Protein AF-A0AAD9C964-F1 (afdb_monomer_lite)

Radius of gyration: 71.69 Å; chains: 1; bounding box: 146×61×196 Å

Organism: Dissostichus eleginoides (NCBI:txid100907)

Structure (mmCIF, N/CA/C/O backbone):
data_AF-A0AAD9C964-F1
#
_entry.id   AF-A0AAD9C964-F1
#
loop_
_atom_site.group_PDB
_atom_site.id
_atom_site.type_symbol
_atom_site.label_atom_id
_atom_site.label_alt_id
_atom_site.label_comp_id
_atom_site.label_asym_id
_atom_site.label_entity_id
_atom_site.label_seq_id
_atom_site.pdbx_PDB_ins_code
_atom_site.Cartn_x
_atom_site.Cartn_y
_atom_site.Cartn_z
_atom_site.occupancy
_atom_site.B_iso_or_equiv
_atom_site.auth_seq_id
_atom_site.auth_comp_id
_atom_site.auth_asym_id
_atom_site.auth_atom_id
_atom_site.pdbx_PDB_model_num
ATOM 1 N N . MET A 1 1 ? 40.059 17.733 -86.151 1.00 48.22 1 MET A N 1
ATOM 2 C CA . MET A 1 1 ? 41.228 17.929 -87.032 1.00 48.22 1 MET A CA 1
ATOM 3 C C . MET A 1 1 ? 42.429 17.766 -86.132 1.00 48.22 1 MET A C 1
ATOM 5 O O . MET A 1 1 ? 42.654 18.614 -85.275 1.00 48.22 1 MET A O 1
ATOM 9 N N . ASP A 1 2 ? 43.032 16.584 -86.165 1.00 56.06 2 ASP A N 1
ATOM 10 C CA . ASP A 1 2 ? 43.527 15.987 -84.928 1.00 56.06 2 ASP A CA 1
ATOM 11 C C . ASP A 1 2 ? 45.051 16.067 -84.875 1.00 56.06 2 ASP A C 1
ATOM 13 O O . ASP A 1 2 ? 45.747 15.493 -85.707 1.00 56.06 2 ASP A O 1
ATOM 17 N N . LEU A 1 3 ? 45.574 16.748 -83.853 1.00 59.47 3 LEU A N 1
ATOM 18 C CA . LEU A 1 3 ? 47.014 16.982 -83.659 1.00 59.47 3 LEU A CA 1
ATOM 19 C C . LEU A 1 3 ? 47.850 15.683 -83.638 1.00 59.47 3 LEU A C 1
ATOM 21 O O . LEU A 1 3 ? 49.058 15.713 -83.847 1.00 59.47 3 LEU A O 1
ATOM 25 N N . TRP A 1 4 ? 47.211 14.531 -83.411 1.00 48.72 4 TRP A N 1
ATOM 26 C CA . TRP A 1 4 ? 47.841 13.211 -83.426 1.00 48.72 4 TRP A CA 1
ATOM 27 C C . TRP A 1 4 ? 48.110 12.646 -84.832 1.00 48.72 4 TRP A C 1
ATOM 29 O O . TRP A 1 4 ? 49.065 11.885 -84.992 1.00 48.72 4 TRP A O 1
ATOM 39 N N . THR A 1 5 ? 47.310 12.991 -85.849 1.00 63.62 5 THR A N 1
ATOM 40 C CA . THR A 1 5 ? 47.601 12.590 -87.241 1.00 63.62 5 THR A CA 1
ATOM 41 C C . THR A 1 5 ? 48.678 13.488 -87.841 1.00 63.62 5 THR A C 1
ATOM 43 O O . THR A 1 5 ? 49.646 12.988 -88.401 1.00 63.62 5 THR A O 1
ATOM 46 N N . ASP A 1 6 ? 48.577 14.796 -87.604 1.00 70.44 6 ASP A N 1
ATOM 47 C CA . ASP A 1 6 ? 49.527 15.808 -88.089 1.00 70.44 6 ASP A CA 1
ATOM 48 C C . ASP A 1 6 ? 50.961 15.566 -87.562 1.00 70.44 6 ASP A C 1
ATOM 50 O O . ASP A 1 6 ? 51.945 15.592 -88.308 1.00 70.44 6 ASP A O 1
ATOM 54 N N . TRP A 1 7 ? 51.078 15.195 -86.279 1.00 67.25 7 TRP A N 1
ATOM 55 C CA . TRP A 1 7 ? 52.346 14.785 -85.666 1.00 67.25 7 TRP A CA 1
ATOM 56 C C . TRP A 1 7 ? 52.912 13.482 -86.256 1.00 67.25 7 TRP A C 1
ATOM 58 O O . TRP A 1 7 ? 54.127 13.362 -86.429 1.00 67.25 7 TRP A O 1
ATOM 68 N N . LYS A 1 8 ? 52.052 12.507 -86.586 1.00 59.66 8 LYS A N 1
ATOM 69 C CA . LYS A 1 8 ? 52.472 11.237 -87.200 1.00 59.66 8 LYS A CA 1
ATOM 70 C C . LYS A 1 8 ? 53.044 11.444 -88.594 1.00 59.66 8 LYS A C 1
ATOM 72 O O . LYS A 1 8 ? 54.145 10.967 -88.859 1.00 59.66 8 LYS A O 1
ATOM 77 N N . ASP A 1 9 ? 52.328 12.160 -89.454 1.00 66.12 9 ASP A N 1
ATOM 78 C CA . ASP A 1 9 ? 52.732 12.345 -90.849 1.00 66.12 9 ASP A CA 1
ATOM 79 C C . ASP A 1 9 ? 54.028 13.173 -90.936 1.00 66.12 9 ASP A C 1
ATOM 81 O O . ASP A 1 9 ? 54.946 12.816 -91.678 1.00 66.12 9 ASP A O 1
ATOM 85 N N . SER A 1 10 ? 54.178 14.178 -90.062 1.00 67.12 10 SER A N 1
ATOM 86 C CA . SER A 1 10 ? 55.433 14.925 -89.876 1.00 67.12 10 SER A CA 1
ATOM 87 C C . SER A 1 10 ? 56.610 14.026 -89.467 1.00 67.12 10 SER A C 1
ATOM 89 O O . SER A 1 10 ? 57.724 14.175 -89.972 1.00 67.12 10 SER A O 1
ATOM 91 N N . LYS A 1 11 ? 56.386 13.060 -88.563 1.00 62.12 11 LYS A N 1
ATOM 92 C CA . LYS A 1 11 ? 57.423 12.107 -88.133 1.00 62.12 11 LYS A CA 1
ATOM 93 C C . LYS A 1 11 ? 57.770 11.079 -89.213 1.00 62.12 11 LYS A C 1
ATOM 95 O O . LYS A 1 11 ? 58.934 10.701 -89.305 1.00 62.12 11 LYS A O 1
ATOM 100 N N . ILE A 1 12 ? 56.805 10.652 -90.029 1.00 58.94 12 ILE A N 1
ATOM 101 C CA . ILE A 1 12 ? 57.024 9.694 -91.126 1.00 58.94 12 ILE A CA 1
ATOM 102 C C . ILE A 1 12 ? 57.918 10.292 -92.220 1.00 58.94 12 ILE A C 1
ATOM 104 O O . ILE A 1 12 ? 58.786 9.584 -92.727 1.00 58.94 12 ILE A O 1
ATOM 108 N N . GLN A 1 13 ? 57.767 11.581 -92.551 1.00 56.53 13 GLN A N 1
ATOM 109 C CA . GLN A 1 13 ? 58.625 12.225 -93.557 1.00 56.53 13 GLN A CA 1
ATOM 110 C C . GLN A 1 13 ? 60.087 12.350 -93.103 1.00 56.53 13 GLN A C 1
ATOM 112 O O . GLN A 1 13 ? 60.984 12.089 -93.898 1.00 56.53 13 GLN A O 1
ATOM 117 N N . LEU A 1 14 ? 60.345 12.677 -91.830 1.00 54.03 14 LEU A N 1
ATOM 118 C CA . LEU A 1 14 ? 61.716 12.824 -91.316 1.00 54.03 14 LEU A CA 1
ATOM 119 C C . LEU A 1 14 ? 62.548 11.540 -91.490 1.00 54.03 14 LEU A C 1
ATOM 121 O O . LEU A 1 14 ? 63.646 11.593 -92.047 1.00 54.03 14 LEU A O 1
ATOM 125 N N . TYR A 1 15 ? 61.998 10.379 -91.112 1.00 52.59 15 TYR A N 1
ATOM 126 C CA . TYR A 1 15 ? 62.711 9.092 -91.172 1.00 52.59 15 TYR A CA 1
ATOM 127 C C . TYR A 1 15 ? 63.038 8.590 -92.587 1.00 52.59 15 TYR A C 1
ATOM 129 O O . TYR A 1 15 ? 63.810 7.646 -92.726 1.00 52.59 15 TYR A O 1
ATOM 137 N N . GLN A 1 16 ? 62.497 9.205 -93.642 1.00 50.97 16 GLN A N 1
ATOM 138 C CA . GLN A 1 16 ? 62.846 8.857 -95.024 1.00 50.97 16 GLN A CA 1
ATOM 139 C C . GLN A 1 16 ? 64.149 9.523 -95.508 1.00 50.97 16 GLN A C 1
ATOM 141 O O . GLN A 1 16 ? 64.593 9.235 -96.618 1.00 50.97 16 GLN A O 1
ATOM 146 N N . THR A 1 17 ? 64.774 10.382 -94.691 1.00 52.62 17 THR A N 1
ATOM 147 C CA . THR A 1 17 ? 65.906 11.238 -95.107 1.00 52.62 17 THR A CA 1
ATOM 148 C C . THR A 1 17 ? 67.274 10.828 -94.545 1.00 52.62 17 THR A C 1
ATOM 150 O O . THR A 1 17 ? 68.290 11.276 -95.065 1.00 52.62 17 THR A O 1
ATOM 153 N N . GLU A 1 18 ? 67.332 9.982 -93.510 1.00 51.69 18 GLU A N 1
ATOM 154 C CA . GLU A 1 18 ? 68.559 9.691 -92.731 1.00 51.69 18 GLU A CA 1
ATOM 155 C C . GLU A 1 18 ? 69.001 8.212 -92.849 1.00 51.69 18 GLU A C 1
ATOM 157 O O . GLU A 1 18 ? 69.468 7.574 -91.906 1.00 51.69 18 GLU A O 1
ATOM 162 N N . ALA A 1 19 ? 68.834 7.636 -94.042 1.00 51.97 19 ALA A N 1
ATOM 163 C CA . ALA A 1 19 ? 68.972 6.203 -94.308 1.00 51.97 19 ALA A CA 1
ATOM 164 C C . ALA A 1 19 ? 70.426 5.706 -94.514 1.00 51.97 19 ALA A C 1
ATOM 166 O O . ALA A 1 19 ? 70.700 5.013 -95.491 1.00 51.97 19 ALA A O 1
ATOM 167 N N . GLU A 1 20 ? 71.351 6.012 -93.594 1.00 49.53 20 GLU A N 1
ATOM 168 C CA . GLU A 1 20 ? 72.724 5.451 -93.631 1.00 49.53 20 GLU A CA 1
ATOM 169 C C . GLU A 1 20 ? 73.311 5.023 -92.261 1.00 49.53 20 GLU A C 1
ATOM 171 O O . GLU A 1 20 ? 74.414 4.485 -92.208 1.00 49.53 20 GLU A O 1
ATOM 176 N N . GLY A 1 21 ? 72.562 5.167 -91.154 1.00 52.34 21 GLY A N 1
ATOM 177 C CA . GL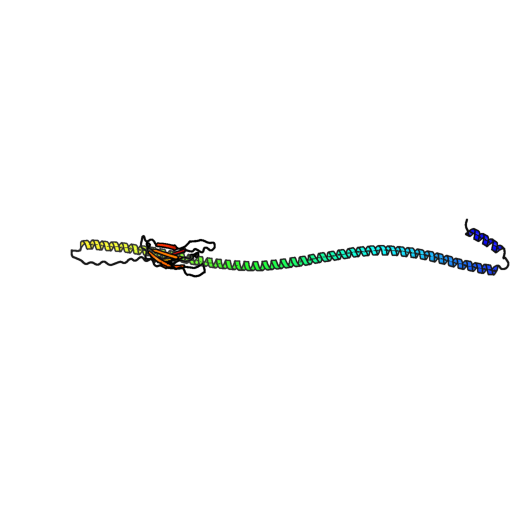Y A 1 21 ? 72.952 4.692 -89.805 1.00 52.34 21 GLY A CA 1
ATOM 178 C C . GLY A 1 21 ? 71.987 3.686 -89.147 1.00 52.34 21 GLY A C 1
ATOM 179 O O . GLY A 1 21 ? 72.108 3.390 -87.960 1.00 52.34 21 GLY A O 1
ATOM 180 N N . GLY A 1 22 ? 70.995 3.192 -89.895 1.00 53.31 22 GLY A N 1
ATOM 181 C CA . GLY A 1 22 ? 69.673 2.864 -89.345 1.00 53.31 22 GLY A CA 1
ATOM 182 C C . GLY A 1 22 ? 69.545 1.744 -88.300 1.00 53.31 22 GLY A C 1
ATOM 183 O O . GLY A 1 22 ? 68.661 1.842 -87.455 1.00 53.31 22 GLY A O 1
ATOM 184 N N . GLU A 1 23 ? 70.352 0.677 -88.321 1.00 54.94 23 GLU A N 1
ATOM 185 C CA . GLU A 1 23 ? 70.012 -0.545 -87.558 1.00 54.94 23 GLU A CA 1
ATOM 186 C C . GLU A 1 23 ? 70.042 -0.357 -86.029 1.00 54.94 23 GLU A C 1
ATOM 188 O O . GLU A 1 23 ? 69.050 -0.646 -85.360 1.00 54.94 23 GLU A O 1
ATOM 193 N N . ASN A 1 24 ? 71.128 0.183 -85.461 1.00 55.31 24 ASN A N 1
ATOM 194 C CA . ASN A 1 24 ? 71.220 0.392 -84.007 1.00 55.31 24 ASN A CA 1
ATOM 195 C C . ASN A 1 24 ? 70.257 1.478 -83.500 1.00 55.31 24 ASN A C 1
ATOM 197 O O . ASN A 1 24 ? 69.746 1.374 -82.385 1.00 55.31 24 ASN A O 1
ATOM 201 N N . GLU A 1 25 ? 69.996 2.515 -84.299 1.00 55.41 25 GLU A N 1
ATOM 202 C CA . GLU A 1 25 ? 69.112 3.612 -83.898 1.00 55.41 25 GLU A CA 1
ATOM 203 C C . GLU A 1 25 ? 67.633 3.195 -83.931 1.00 55.41 25 GLU A C 1
ATOM 205 O O . GLU A 1 25 ? 66.886 3.513 -83.005 1.00 55.41 25 GLU A O 1
ATOM 210 N N . LEU A 1 26 ? 67.222 2.381 -84.913 1.00 58.78 26 LEU A N 1
ATOM 211 C CA . LEU A 1 26 ? 65.884 1.781 -84.948 1.00 58.78 26 LEU A CA 1
ATOM 212 C C . LEU A 1 26 ? 65.654 0.784 -83.800 1.00 58.78 26 LEU A C 1
ATOM 214 O O . LEU A 1 26 ? 64.543 0.729 -83.266 1.00 58.78 26 LEU A O 1
ATOM 218 N N . VAL A 1 27 ? 66.677 0.026 -83.385 1.00 60.44 27 VAL A N 1
ATOM 219 C CA . VAL A 1 27 ? 66.594 -0.863 -82.209 1.00 60.44 27 VAL A CA 1
ATOM 220 C C . VAL A 1 27 ? 66.405 -0.047 -80.928 1.00 60.44 27 VAL A C 1
ATOM 222 O O . VAL A 1 27 ? 65.401 -0.231 -80.242 1.00 60.44 27 VAL A O 1
ATOM 225 N N . LEU A 1 28 ? 67.281 0.929 -80.659 1.00 67.31 28 LEU A N 1
ATOM 226 C CA . LEU A 1 28 ? 67.166 1.806 -79.484 1.00 67.31 28 LEU A CA 1
ATOM 227 C C . LEU A 1 28 ? 65.828 2.560 -79.448 1.00 67.31 28 LEU A C 1
ATOM 229 O O . LEU A 1 28 ? 65.208 2.683 -78.391 1.00 67.31 28 LEU A O 1
ATOM 233 N N . GLN A 1 29 ? 65.337 3.026 -80.601 1.00 67.12 29 GLN A N 1
ATOM 234 C CA . GLN A 1 29 ? 64.022 3.656 -80.679 1.00 67.12 29 GLN A CA 1
ATOM 235 C C . GLN A 1 29 ? 62.886 2.666 -80.364 1.00 67.12 29 GLN A C 1
ATOM 237 O O . GLN A 1 29 ? 61.898 3.044 -79.729 1.00 67.12 29 GLN A O 1
ATOM 242 N N . THR A 1 30 ? 63.006 1.407 -80.793 1.00 75.12 30 THR A N 1
ATOM 243 C CA . THR A 1 30 ? 62.006 0.359 -80.536 1.00 75.12 30 THR A CA 1
ATOM 244 C C . THR A 1 30 ? 61.919 0.017 -79.049 1.00 75.12 30 THR A C 1
ATOM 246 O O . THR A 1 30 ? 60.806 -0.082 -78.526 1.00 75.12 30 THR A O 1
ATOM 249 N N . ASP A 1 31 ? 63.054 -0.071 -78.354 1.00 81.62 31 ASP A N 1
ATOM 250 C CA . ASP A 1 31 ? 63.098 -0.340 -76.911 1.00 81.62 31 ASP A CA 1
ATOM 251 C C . ASP A 1 31 ? 62.495 0.819 -76.099 1.00 81.62 31 ASP A C 1
ATOM 253 O O . ASP A 1 31 ? 61.629 0.594 -75.251 1.00 81.62 31 ASP A O 1
ATOM 257 N N . VAL A 1 32 ? 62.820 2.075 -76.437 1.00 87.00 32 VAL A N 1
ATOM 258 C CA . VAL A 1 32 ? 62.182 3.258 -75.820 1.00 87.00 32 VAL A CA 1
ATOM 259 C C . VAL A 1 32 ? 60.661 3.256 -76.043 1.00 87.00 32 VAL A C 1
ATOM 261 O O . VAL A 1 32 ? 59.896 3.564 -75.126 1.00 87.00 32 VAL A O 1
ATOM 264 N N . TRP A 1 33 ? 60.180 2.854 -77.226 1.00 88.25 33 TRP A N 1
ATOM 265 C CA . TRP A 1 33 ? 58.742 2.688 -77.482 1.00 88.25 33 TRP A CA 1
ATOM 266 C C . TRP A 1 33 ? 58.103 1.512 -76.725 1.00 88.25 33 TRP A C 1
ATOM 268 O O . TRP A 1 33 ? 56.885 1.530 -76.510 1.00 88.25 33 TRP A O 1
ATOM 278 N N . ALA A 1 34 ? 58.876 0.495 -76.338 1.00 89.81 34 ALA A N 1
ATOM 279 C CA . ALA A 1 34 ? 58.410 -0.615 -75.513 1.00 89.81 34 ALA A CA 1
ATOM 280 C C . ALA A 1 34 ? 58.290 -0.197 -74.038 1.00 89.81 34 ALA A C 1
ATOM 282 O O . ALA A 1 34 ? 57.232 -0.401 -73.439 1.00 89.81 34 ALA A O 1
ATOM 283 N N . GLU A 1 35 ? 59.301 0.477 -73.481 1.00 92.31 35 GLU A N 1
ATOM 284 C CA . GLU A 1 35 ? 59.251 1.023 -72.117 1.00 92.31 35 GLU A CA 1
ATOM 285 C C . GLU A 1 35 ? 58.127 2.053 -71.955 1.00 92.31 35 GLU A C 1
ATOM 287 O O . GLU A 1 35 ? 57.322 1.952 -71.028 1.00 92.31 35 GLU A O 1
ATOM 292 N N . LEU A 1 36 ? 57.985 2.995 -72.896 1.00 94.81 36 LEU A N 1
ATOM 293 C CA . LEU A 1 36 ? 56.920 4.004 -72.850 1.00 94.81 36 LEU A CA 1
ATOM 294 C C . LEU A 1 36 ? 55.515 3.370 -72.901 1.00 94.81 36 LEU A C 1
ATOM 296 O O . LEU A 1 36 ? 54.561 3.901 -72.330 1.00 94.81 36 LEU A O 1
ATOM 300 N N . ARG A 1 37 ? 55.381 2.213 -73.565 1.00 92.69 37 ARG A N 1
ATOM 301 C CA . ARG A 1 37 ? 54.142 1.423 -73.603 1.00 92.69 37 ARG A CA 1
ATOM 302 C C . ARG A 1 37 ? 53.882 0.721 -72.272 1.00 92.69 37 ARG A C 1
ATOM 304 O O . ARG A 1 37 ? 52.762 0.794 -71.779 1.00 92.69 37 ARG A O 1
ATOM 311 N N . ALA A 1 38 ? 54.904 0.114 -71.670 1.00 93.62 38 ALA A N 1
ATOM 312 C CA . ALA A 1 38 ? 54.794 -0.521 -70.359 1.00 93.62 38 ALA A CA 1
ATOM 313 C C . ALA A 1 38 ? 54.439 0.500 -69.260 1.00 93.62 38 ALA A C 1
ATOM 315 O O . ALA A 1 38 ? 53.545 0.251 -68.453 1.00 93.62 38 ALA A O 1
ATOM 316 N N . LEU A 1 39 ? 55.062 1.685 -69.282 1.00 96.25 39 LEU A N 1
ATOM 317 C CA . LEU A 1 39 ? 54.735 2.802 -68.390 1.00 96.25 39 LEU A CA 1
ATOM 318 C C . LEU A 1 39 ? 53.299 3.302 -68.594 1.00 96.25 39 LEU A C 1
ATOM 320 O O . LEU A 1 39 ? 52.578 3.499 -67.618 1.00 96.25 39 LEU A O 1
ATOM 324 N N . ARG A 1 40 ? 52.850 3.465 -69.848 1.00 96.00 40 ARG A N 1
ATOM 325 C CA . ARG A 1 40 ? 51.453 3.812 -70.163 1.00 96.00 40 ARG A CA 1
ATOM 326 C C . ARG A 1 40 ? 50.484 2.794 -69.563 1.00 96.00 40 ARG A C 1
ATOM 328 O O . ARG A 1 40 ? 49.501 3.195 -68.948 1.00 96.00 40 ARG A O 1
ATOM 335 N N . ASP A 1 41 ? 50.751 1.505 -69.747 1.00 95.69 41 ASP A N 1
ATOM 336 C CA . ASP A 1 41 ? 49.844 0.438 -69.319 1.00 95.69 41 ASP A CA 1
ATOM 337 C C . ASP A 1 41 ? 49.824 0.304 -67.785 1.00 95.69 41 ASP A C 1
ATOM 339 O O . ASP A 1 41 ? 48.751 0.188 -67.197 1.00 95.69 41 ASP A O 1
ATOM 343 N N . MET A 1 42 ? 50.968 0.495 -67.118 1.00 97.56 42 MET A N 1
ATOM 344 C CA . MET A 1 42 ? 51.057 0.619 -65.656 1.00 97.56 42 MET A CA 1
ATOM 345 C C . MET A 1 42 ? 50.278 1.832 -65.113 1.00 97.56 42 MET A C 1
ATOM 347 O O . MET A 1 42 ? 49.568 1.713 -64.117 1.00 97.56 42 MET A O 1
ATOM 351 N N . VAL A 1 43 ? 50.355 2.994 -65.773 1.00 97.31 43 VAL A N 1
ATOM 352 C CA . VAL A 1 43 ? 49.587 4.199 -65.396 1.00 97.31 43 VAL A CA 1
ATOM 353 C C . VAL A 1 43 ? 48.083 4.018 -65.647 1.00 97.31 43 VAL A C 1
ATOM 355 O O . VAL A 1 43 ? 47.261 4.558 -64.902 1.00 97.31 43 VAL A O 1
ATOM 358 N N . VAL A 1 44 ? 47.691 3.242 -66.664 1.00 97.25 44 VAL A N 1
ATOM 359 C CA . VAL A 1 44 ? 46.289 2.848 -66.875 1.00 97.25 44 VAL A CA 1
ATOM 360 C C . VAL A 1 44 ? 45.807 1.944 -65.741 1.00 97.25 44 VAL A C 1
ATOM 362 O O . VAL A 1 44 ? 44.725 2.205 -65.214 1.00 97.25 44 VAL A O 1
ATOM 365 N N . GLU A 1 45 ? 46.606 0.963 -65.315 1.00 97.06 45 GLU A N 1
ATOM 366 C CA . GLU A 1 45 ? 46.258 0.060 -64.211 1.00 97.06 45 GLU A CA 1
ATOM 367 C C . GLU A 1 45 ? 46.135 0.814 -62.878 1.00 97.06 45 GLU A C 1
ATOM 369 O O . GLU A 1 45 ? 45.091 0.756 -62.233 1.00 97.06 45 GLU A O 1
ATOM 374 N N . GLN A 1 46 ? 47.105 1.670 -62.535 1.00 97.81 46 GLN A N 1
ATOM 375 C CA . GLN A 1 46 ? 47.013 2.566 -61.370 1.00 97.81 46 GLN A CA 1
ATOM 376 C C . GLN A 1 46 ? 45.755 3.454 -61.420 1.00 97.81 46 GLN A C 1
ATOM 378 O O . GLN A 1 46 ? 45.122 3.723 -60.399 1.00 97.81 46 GLN A O 1
ATOM 383 N N . LYS A 1 47 ? 45.325 3.886 -62.614 1.00 97.38 47 LYS A N 1
ATOM 384 C CA . LYS A 1 47 ? 44.077 4.645 -62.812 1.00 97.38 47 LYS A CA 1
ATOM 385 C C . LYS A 1 47 ? 42.812 3.771 -62.746 1.00 97.38 47 LYS A C 1
ATOM 387 O O . LYS A 1 47 ? 41.714 4.310 -62.583 1.00 97.38 47 LYS A O 1
ATOM 392 N N . VAL A 1 48 ? 42.907 2.448 -62.875 1.00 98.06 48 VAL A N 1
ATOM 393 C CA . VAL A 1 48 ? 41.832 1.497 -62.530 1.00 98.06 48 VAL A CA 1
ATOM 394 C C . VAL A 1 48 ? 41.782 1.312 -61.013 1.00 98.06 48 VAL A C 1
ATOM 396 O O . VAL A 1 48 ? 40.726 1.550 -60.424 1.00 98.06 48 VAL A O 1
ATOM 399 N N . GLU A 1 49 ? 42.915 1.003 -60.377 1.00 97.81 49 GLU A N 1
ATOM 400 C CA . GLU A 1 49 ? 43.033 0.825 -58.924 1.00 97.81 49 GLU A CA 1
ATOM 401 C C . GLU A 1 49 ? 42.542 2.052 -58.149 1.00 97.81 49 GLU A C 1
ATOM 403 O O . GLU A 1 49 ? 41.687 1.919 -57.274 1.00 97.81 49 GLU A O 1
ATOM 408 N N . LEU A 1 50 ? 42.988 3.260 -58.514 1.00 98.12 50 LEU A N 1
ATOM 409 C CA . LEU A 1 50 ? 42.547 4.502 -57.870 1.00 98.12 50 LEU A CA 1
ATOM 410 C C . LEU A 1 50 ? 41.024 4.685 -57.946 1.00 98.12 50 LEU A C 1
ATOM 412 O O . LEU A 1 50 ? 40.409 5.030 -56.943 1.00 98.12 50 LEU A O 1
ATOM 416 N N . ARG A 1 51 ? 40.385 4.391 -59.090 1.00 97.88 51 ARG A N 1
ATOM 417 C CA . ARG A 1 51 ? 38.914 4.465 -59.218 1.00 97.88 51 ARG A CA 1
ATOM 418 C C . ARG A 1 51 ? 38.205 3.418 -58.359 1.00 97.88 51 ARG A C 1
ATOM 420 O O . ARG A 1 51 ? 37.162 3.719 -57.774 1.00 97.88 51 ARG A O 1
ATOM 427 N N . HIS A 1 52 ? 38.758 2.210 -58.263 1.00 98.06 52 HIS A N 1
ATOM 428 C CA . HIS A 1 52 ? 38.236 1.164 -57.385 1.00 98.06 52 HIS A CA 1
ATOM 429 C C . HIS A 1 52 ? 38.363 1.557 -55.903 1.00 98.06 52 HIS A C 1
ATOM 431 O O . HIS A 1 52 ? 37.405 1.402 -55.146 1.00 98.06 52 HIS A O 1
ATOM 437 N N . LEU A 1 53 ? 39.499 2.136 -55.501 1.00 98.38 53 LEU A N 1
ATOM 438 C CA . LEU A 1 53 ? 39.712 2.651 -54.150 1.00 98.38 53 LEU A CA 1
ATOM 439 C C . LEU A 1 53 ? 38.776 3.824 -53.837 1.00 98.38 53 LEU A C 1
ATOM 441 O O . LEU A 1 53 ? 38.115 3.771 -52.807 1.00 98.38 53 LEU A O 1
ATOM 445 N N . THR A 1 54 ? 38.611 4.809 -54.729 1.00 98.31 54 THR A N 1
ATOM 446 C CA . THR A 1 54 ? 37.613 5.884 -54.553 1.00 98.31 54 THR A CA 1
ATOM 447 C C . THR A 1 54 ? 36.203 5.321 -54.372 1.00 98.31 54 THR A C 1
ATOM 449 O O . THR A 1 54 ? 35.500 5.748 -53.466 1.00 98.31 54 THR A O 1
ATOM 452 N N . SER A 1 55 ? 35.808 4.318 -55.166 1.00 98.25 55 SER A N 1
ATOM 453 C CA . SER A 1 55 ? 34.485 3.676 -55.047 1.00 98.25 55 SER A CA 1
ATOM 454 C C . SER A 1 55 ? 34.303 2.914 -53.726 1.00 98.25 55 SER A C 1
ATOM 456 O O . SER A 1 55 ? 33.190 2.805 -53.221 1.00 98.25 55 SER A O 1
ATOM 458 N N . ARG A 1 56 ? 35.387 2.376 -53.152 1.00 98.50 56 ARG A N 1
ATOM 459 C CA . ARG A 1 56 ? 35.376 1.733 -51.829 1.00 98.50 56 ARG A CA 1
ATOM 460 C C . ARG A 1 56 ? 35.381 2.741 -50.683 1.00 98.50 56 ARG A C 1
ATOM 462 O O . ARG A 1 56 ? 34.744 2.474 -49.671 1.00 98.50 56 ARG A O 1
ATOM 469 N N . VAL A 1 57 ? 36.080 3.864 -50.838 1.00 98.69 57 VAL A N 1
ATOM 470 C CA . VAL A 1 57 ? 36.099 4.958 -49.858 1.00 98.69 57 VAL A CA 1
ATOM 471 C C . VAL A 1 57 ? 34.713 5.588 -49.758 1.00 98.69 57 VAL A C 1
ATOM 473 O O . VAL A 1 57 ? 34.165 5.603 -48.666 1.00 98.69 57 VAL A O 1
ATOM 476 N N . THR A 1 58 ? 34.077 5.957 -50.874 1.00 98.19 58 THR A N 1
ATOM 477 C CA . THR A 1 58 ? 32.719 6.535 -50.847 1.00 98.19 58 THR A CA 1
ATOM 478 C C . THR A 1 58 ? 31.656 5.565 -50.328 1.00 98.19 58 THR A C 1
ATOM 480 O O . THR A 1 58 ? 30.728 5.973 -49.630 1.00 98.19 58 THR A O 1
ATOM 483 N N . ALA A 1 59 ? 31.805 4.261 -50.590 1.00 98.44 59 ALA A N 1
ATOM 484 C CA . ALA A 1 59 ? 30.964 3.243 -49.963 1.00 98.44 59 ALA A CA 1
ATOM 485 C C . ALA A 1 59 ? 31.186 3.169 -48.438 1.00 98.44 59 ALA A C 1
ATOM 487 O O . ALA A 1 59 ? 30.214 3.113 -47.687 1.00 98.44 59 ALA A O 1
ATOM 488 N N . ALA A 1 60 ? 32.438 3.208 -47.969 1.00 97.75 60 ALA A N 1
ATOM 489 C CA . ALA A 1 60 ? 32.761 3.201 -46.542 1.00 97.75 60 ALA A CA 1
ATOM 490 C C . ALA A 1 60 ? 32.281 4.476 -45.824 1.00 97.75 60 ALA A C 1
ATOM 492 O O . ALA A 1 60 ? 31.690 4.370 -44.754 1.00 97.75 60 ALA A O 1
ATOM 493 N N . GLU A 1 61 ? 32.450 5.651 -46.436 1.00 98.56 61 GLU A N 1
ATOM 494 C CA . GLU A 1 61 ? 31.902 6.929 -45.964 1.00 98.56 61 GLU A CA 1
ATOM 495 C C . GLU A 1 61 ? 30.384 6.815 -45.769 1.00 98.56 61 GLU A C 1
ATOM 497 O O . GLU A 1 61 ? 29.893 7.072 -44.675 1.00 98.56 61 GLU A O 1
ATOM 502 N N . SER A 1 62 ? 29.647 6.292 -46.761 1.00 98.12 62 SER A N 1
ATOM 503 C CA . SER A 1 62 ? 28.190 6.099 -46.651 1.00 98.12 62 SER A CA 1
ATOM 504 C C . SER A 1 62 ? 27.751 5.107 -45.559 1.00 98.12 62 SER A C 1
ATOM 506 O O . SER A 1 62 ? 26.628 5.202 -45.061 1.00 98.12 62 SER A O 1
ATOM 508 N N . LEU A 1 63 ? 28.625 4.171 -45.163 1.00 98.50 63 LEU A N 1
ATOM 509 C CA . LEU A 1 63 ? 28.384 3.247 -44.050 1.00 98.50 63 LEU A CA 1
ATOM 510 C C . LEU A 1 63 ? 28.679 3.896 -42.692 1.00 98.50 63 LEU A C 1
ATOM 512 O O . LEU A 1 63 ? 27.928 3.661 -41.749 1.00 98.50 63 LEU A O 1
ATOM 516 N N . VAL A 1 64 ? 29.710 4.741 -42.587 1.00 98.62 64 VAL A N 1
ATOM 517 C CA . VAL A 1 64 ? 29.963 5.560 -41.385 1.00 98.62 64 VAL A CA 1
ATOM 518 C C . VAL A 1 64 ? 28.787 6.509 -41.150 1.00 98.62 64 VAL A C 1
ATOM 520 O O . VAL A 1 64 ? 28.201 6.499 -40.072 1.00 98.62 64 VAL A O 1
ATOM 523 N N . ASP A 1 65 ? 28.344 7.203 -42.199 1.00 98.44 65 ASP A N 1
ATOM 524 C CA . ASP A 1 65 ? 27.156 8.063 -42.216 1.00 98.44 65 ASP A CA 1
ATOM 525 C C . ASP A 1 65 ? 25.881 7.359 -41.713 1.00 98.44 65 ASP A C 1
ATOM 527 O O . ASP A 1 65 ? 24.981 8.008 -41.176 1.00 98.44 65 ASP A O 1
ATOM 531 N N . ALA A 1 66 ? 25.751 6.051 -41.946 1.00 98.38 66 ALA A N 1
ATOM 532 C CA . ALA A 1 66 ? 24.623 5.246 -41.486 1.00 98.38 66 ALA A CA 1
ATOM 533 C C . ALA A 1 66 ? 24.791 4.813 -40.020 1.00 98.38 66 ALA A C 1
ATOM 535 O O . ALA A 1 66 ? 23.843 4.916 -39.242 1.00 98.38 66 ALA A O 1
ATOM 536 N N . LEU A 1 67 ? 25.999 4.395 -39.629 1.00 98.50 67 LEU A N 1
ATOM 537 C CA . LEU A 1 67 ? 26.328 3.989 -38.261 1.00 98.50 67 LEU A CA 1
ATOM 538 C C . LEU A 1 67 ? 26.272 5.160 -37.268 1.00 98.50 67 LEU A C 1
ATOM 540 O O . LEU A 1 67 ? 25.813 4.973 -36.149 1.00 98.50 67 LEU A O 1
ATOM 544 N N . GLU A 1 68 ? 26.648 6.380 -37.660 1.00 98.50 68 GLU A N 1
ATOM 545 C CA . GLU A 1 68 ? 26.479 7.574 -36.815 1.00 98.50 68 GLU A CA 1
ATOM 546 C C . GLU A 1 68 ? 24.994 7.893 -36.557 1.00 98.50 68 GLU A C 1
ATOM 548 O O . GLU A 1 68 ? 24.605 8.251 -35.441 1.00 98.50 68 GLU A O 1
ATOM 553 N N . LYS A 1 69 ? 24.135 7.691 -37.566 1.00 98.31 69 LYS A N 1
ATOM 554 C CA . LYS A 1 69 ? 22.674 7.839 -37.439 1.00 98.31 69 LYS A CA 1
ATOM 555 C C . LYS A 1 69 ? 22.056 6.721 -36.588 1.00 98.31 69 LYS A C 1
ATOM 557 O O . LYS A 1 69 ? 21.083 6.967 -35.880 1.00 98.31 69 LYS A O 1
ATOM 562 N N . GLU A 1 70 ? 22.621 5.512 -36.611 1.00 98.38 70 GLU A N 1
ATOM 563 C CA . GLU A 1 70 ? 22.203 4.418 -35.724 1.00 98.38 70 GLU A CA 1
ATOM 564 C C . GLU A 1 70 ? 22.674 4.632 -34.276 1.00 98.38 70 GLU A C 1
ATOM 566 O O . GLU A 1 70 ? 21.872 4.476 -33.356 1.00 98.38 70 GLU A O 1
ATOM 571 N N . ASN A 1 71 ? 23.918 5.073 -34.063 1.00 97.94 71 ASN A N 1
ATOM 572 C CA . ASN A 1 71 ? 24.468 5.386 -32.741 1.00 97.94 71 ASN A CA 1
ATOM 573 C C . ASN A 1 71 ? 23.677 6.503 -32.048 1.00 97.94 71 ASN A C 1
ATOM 575 O O . ASN A 1 71 ? 23.209 6.310 -30.931 1.00 97.94 71 ASN A O 1
ATOM 579 N N . THR A 1 72 ? 23.429 7.628 -32.725 1.00 98.38 72 THR A N 1
ATOM 580 C CA . THR A 1 72 ? 22.620 8.731 -32.165 1.00 98.38 72 THR A CA 1
ATOM 581 C C . THR A 1 72 ? 21.171 8.312 -31.875 1.00 98.38 72 THR A C 1
ATOM 583 O O . THR A 1 72 ? 20.589 8.714 -30.866 1.00 98.38 72 THR A O 1
ATOM 586 N N . ALA A 1 73 ? 20.585 7.429 -32.694 1.00 98.50 73 ALA A N 1
ATOM 587 C CA . ALA A 1 73 ? 19.287 6.817 -32.401 1.00 98.50 73 ALA A CA 1
ATOM 588 C C . ALA A 1 73 ? 19.338 5.805 -31.235 1.00 98.50 73 ALA A C 1
ATOM 590 O O . ALA A 1 73 ? 18.318 5.572 -30.582 1.00 98.50 73 ALA A O 1
ATOM 591 N N . MET A 1 74 ? 20.495 5.199 -30.959 1.00 98.56 74 MET A N 1
ATOM 592 C CA . MET A 1 74 ? 20.716 4.304 -29.822 1.00 98.56 74 MET A CA 1
ATOM 593 C C . MET A 1 74 ? 20.916 5.087 -28.519 1.00 98.56 74 MET A C 1
ATOM 595 O O . MET A 1 74 ? 20.298 4.734 -27.521 1.00 98.56 74 MET A O 1
ATOM 599 N N . GLU A 1 75 ? 21.668 6.189 -28.537 1.00 98.44 75 GLU A N 1
ATOM 600 C CA . GLU A 1 75 ? 21.818 7.127 -27.412 1.00 98.44 75 GLU A CA 1
ATOM 601 C C . GLU A 1 75 ? 20.460 7.717 -26.989 1.00 98.44 75 GLU A C 1
ATOM 603 O O . GLU A 1 75 ? 20.112 7.714 -25.806 1.00 98.44 75 GLU A O 1
ATOM 608 N N . ALA A 1 76 ? 19.632 8.125 -27.958 1.00 98.44 76 ALA A N 1
ATOM 609 C CA . ALA A 1 76 ? 18.267 8.600 -27.708 1.00 98.44 76 ALA A CA 1
ATOM 610 C C . ALA A 1 76 ? 17.333 7.518 -27.123 1.00 98.44 76 ALA A C 1
ATOM 612 O O . ALA A 1 76 ? 16.387 7.833 -26.403 1.00 98.44 76 ALA A O 1
ATOM 613 N N . ARG A 1 77 ? 17.582 6.232 -27.411 1.00 98.56 77 ARG A N 1
ATOM 614 C CA . ARG A 1 77 ? 16.855 5.103 -26.798 1.00 98.56 77 ARG A CA 1
ATOM 615 C C . ARG A 1 77 ? 17.392 4.749 -25.413 1.00 98.56 77 ARG A C 1
ATOM 617 O O . ARG A 1 77 ? 16.605 4.368 -24.555 1.00 98.56 77 ARG A O 1
ATOM 624 N N . MET A 1 78 ? 18.702 4.869 -25.205 1.00 98.50 78 MET A N 1
ATOM 625 C CA . MET A 1 78 ? 19.370 4.600 -23.932 1.00 98.50 78 MET A CA 1
ATOM 626 C C . MET A 1 78 ? 18.908 5.603 -22.874 1.00 98.50 78 MET A C 1
ATOM 628 O O . MET A 1 78 ? 18.335 5.194 -21.873 1.00 98.50 78 MET A O 1
ATOM 632 N N . THR A 1 79 ? 18.992 6.898 -23.180 1.00 98.38 79 THR A N 1
ATOM 633 C CA . THR A 1 79 ? 18.502 7.985 -22.311 1.00 98.38 79 THR A CA 1
ATOM 634 C C . THR A 1 79 ? 17.001 7.894 -22.005 1.00 98.38 79 THR A C 1
ATOM 636 O O . THR A 1 79 ? 16.580 8.134 -20.874 1.00 98.38 79 THR A O 1
ATOM 639 N N . ALA A 1 80 ? 16.175 7.475 -22.971 1.00 98.50 80 ALA A N 1
ATOM 640 C CA . ALA A 1 80 ? 14.755 7.210 -22.728 1.00 98.50 80 ALA A CA 1
ATOM 641 C C . ALA A 1 80 ? 14.515 5.990 -21.811 1.00 98.50 80 ALA A C 1
ATOM 643 O O . ALA A 1 80 ? 13.587 6.001 -21.003 1.00 98.50 80 ALA A O 1
ATOM 644 N N . ALA A 1 81 ? 15.341 4.943 -21.916 1.00 98.12 81 ALA A N 1
ATOM 645 C CA . ALA A 1 81 ? 15.265 3.766 -21.050 1.00 98.12 81 ALA A CA 1
ATOM 646 C C . ALA A 1 81 ? 15.787 4.045 -19.628 1.00 98.12 81 ALA A C 1
ATOM 648 O O . ALA A 1 81 ? 15.219 3.531 -18.667 1.00 98.12 81 ALA A O 1
ATOM 649 N N . GLU A 1 82 ? 16.818 4.882 -19.489 1.00 98.69 82 GLU A N 1
ATOM 650 C CA . GLU A 1 82 ? 17.332 5.375 -18.205 1.00 98.69 82 GLU A CA 1
ATOM 651 C C . GLU A 1 82 ? 16.251 6.171 -17.461 1.00 98.69 82 GLU A C 1
ATOM 653 O O . GLU A 1 82 ? 15.914 5.833 -16.329 1.00 98.69 82 GLU A O 1
ATOM 658 N N . SER A 1 83 ? 15.606 7.136 -18.129 1.00 98.38 83 SER A N 1
ATOM 659 C CA . SER A 1 83 ? 14.508 7.916 -17.538 1.00 98.38 83 SER A CA 1
ATOM 660 C C . SER A 1 83 ? 13.308 7.052 -17.114 1.00 98.38 83 SER A C 1
ATOM 662 O O . SER A 1 83 ? 12.718 7.303 -16.064 1.00 98.38 83 SER A O 1
ATOM 664 N N . LEU A 1 84 ? 12.967 6.006 -17.879 1.00 98.50 84 LEU A N 1
ATOM 665 C CA . LEU A 1 84 ? 11.916 5.052 -17.500 1.00 98.50 84 LEU A CA 1
ATOM 666 C C . LEU A 1 84 ? 12.324 4.179 -16.299 1.00 98.50 84 LEU A C 1
ATOM 668 O O . LEU A 1 84 ? 11.480 3.829 -15.475 1.00 98.50 84 LEU A O 1
ATOM 672 N N . ALA A 1 85 ? 13.606 3.823 -16.176 1.00 98.44 85 ALA A N 1
ATOM 673 C CA . ALA A 1 85 ? 14.112 3.089 -15.018 1.00 98.44 85 ALA A CA 1
ATOM 674 C C . ALA A 1 85 ? 14.075 3.947 -13.740 1.00 98.44 85 ALA A C 1
ATOM 676 O O . ALA A 1 85 ? 13.702 3.438 -12.683 1.00 98.44 85 ALA A O 1
ATOM 677 N N . GLU A 1 86 ? 14.384 5.244 -13.838 1.00 98.38 86 GLU A N 1
ATOM 678 C CA . GLU A 1 86 ? 14.234 6.202 -12.733 1.00 98.38 86 GLU A CA 1
ATOM 679 C C . GLU A 1 86 ? 12.762 6.373 -12.314 1.00 98.38 86 GLU A C 1
ATOM 681 O O . GLU A 1 86 ? 12.458 6.339 -11.120 1.00 98.38 86 GLU A O 1
ATOM 686 N N . GLU A 1 87 ? 11.828 6.485 -13.267 1.00 98.38 87 GLU A N 1
ATOM 687 C CA . GLU A 1 87 ? 10.384 6.559 -12.981 1.00 98.38 87 GLU A CA 1
ATOM 688 C C . GLU A 1 87 ? 9.873 5.299 -12.258 1.00 98.38 87 GLU A C 1
ATOM 690 O O . GLU A 1 87 ? 9.191 5.393 -11.233 1.00 98.38 87 GLU A O 1
ATOM 695 N N . LEU A 1 88 ? 10.257 4.112 -12.743 1.00 98.50 88 LEU A N 1
ATOM 696 C CA . LEU A 1 88 ? 9.894 2.837 -12.119 1.00 98.50 88 LEU A CA 1
ATOM 697 C C . LEU A 1 88 ? 10.519 2.659 -10.728 1.00 98.50 88 LEU A C 1
ATOM 699 O O . LEU A 1 88 ? 9.873 2.081 -9.853 1.00 98.50 88 LEU A O 1
ATOM 703 N N . GLN A 1 89 ? 11.735 3.164 -10.497 1.00 98.50 89 GLN A N 1
ATOM 704 C CA . GLN A 1 89 ? 12.355 3.166 -9.171 1.00 98.50 89 GLN A CA 1
ATOM 705 C C . GLN A 1 89 ? 11.579 4.074 -8.202 1.00 98.50 89 GLN A C 1
ATOM 707 O O . GLN A 1 89 ? 11.236 3.635 -7.105 1.00 98.50 89 GLN A O 1
ATOM 712 N N . MET A 1 90 ? 11.222 5.294 -8.622 1.00 97.88 90 MET A N 1
ATOM 713 C CA . MET A 1 90 ? 10.456 6.228 -7.788 1.00 97.88 90 MET A CA 1
ATOM 714 C C . MET A 1 90 ? 9.075 5.684 -7.394 1.00 97.88 90 MET A C 1
ATOM 716 O O . MET A 1 90 ? 8.683 5.819 -6.233 1.00 97.88 90 MET A O 1
ATOM 720 N N . GLU A 1 91 ? 8.335 5.042 -8.306 1.00 98.31 91 GLU A N 1
ATOM 721 C CA . GLU A 1 91 ? 7.046 4.428 -7.945 1.00 98.31 91 GLU A CA 1
ATOM 722 C C . GLU A 1 91 ? 7.227 3.161 -7.086 1.00 98.31 91 GLU A C 1
ATOM 724 O O . GLU A 1 91 ? 6.381 2.892 -6.235 1.00 98.31 91 GLU A O 1
ATOM 729 N N . ASN A 1 92 ? 8.337 2.423 -7.213 1.00 98.38 92 ASN A N 1
ATOM 730 C CA . ASN A 1 92 ? 8.653 1.304 -6.316 1.00 98.38 92 ASN A CA 1
ATOM 731 C C . ASN A 1 92 ? 8.900 1.796 -4.877 1.00 98.38 92 ASN A C 1
ATOM 733 O O . ASN A 1 92 ? 8.262 1.311 -3.941 1.00 98.38 92 ASN A O 1
ATOM 737 N N . ASP A 1 93 ? 9.711 2.842 -4.696 1.00 98.25 93 ASP A N 1
ATOM 738 C CA . ASP A 1 93 ? 9.936 3.472 -3.385 1.00 98.25 93 ASP A CA 1
ATOM 739 C C . ASP A 1 93 ? 8.638 4.093 -2.815 1.00 98.25 93 ASP A C 1
ATOM 741 O O . ASP A 1 93 ? 8.335 3.982 -1.618 1.00 98.25 93 ASP A O 1
ATOM 745 N N . ALA A 1 94 ? 7.798 4.677 -3.677 1.00 98.31 94 ALA A N 1
ATOM 746 C CA . ALA A 1 94 ? 6.466 5.147 -3.300 1.00 98.31 94 ALA A CA 1
ATOM 747 C C . ALA A 1 94 ? 5.518 3.996 -2.907 1.00 98.31 94 ALA A C 1
ATOM 749 O O . ALA A 1 94 ? 4.661 4.178 -2.044 1.00 98.31 94 ALA A O 1
ATOM 750 N N . GLN A 1 95 ? 5.644 2.804 -3.493 1.00 98.44 95 GLN A N 1
ATOM 751 C CA . GLN A 1 95 ? 4.879 1.618 -3.089 1.00 98.44 95 GLN A CA 1
ATOM 752 C C . GLN A 1 95 ? 5.405 1.002 -1.790 1.00 98.44 95 GLN A C 1
ATOM 754 O O . GLN A 1 95 ? 4.599 0.645 -0.930 1.00 98.44 95 GLN A O 1
ATOM 759 N N . ALA A 1 96 ? 6.722 0.956 -1.590 1.00 98.38 96 ALA A N 1
ATOM 760 C CA . ALA A 1 96 ? 7.336 0.486 -0.351 1.00 98.38 96 ALA A CA 1
ATOM 761 C C . ALA A 1 96 ? 6.907 1.336 0.860 1.00 98.38 96 ALA A C 1
ATOM 763 O O . ALA A 1 96 ? 6.566 0.795 1.914 1.00 98.38 96 ALA A O 1
ATOM 764 N N . THR A 1 97 ? 6.837 2.663 0.702 1.00 98.31 97 THR A N 1
ATOM 765 C CA . THR A 1 97 ? 6.331 3.557 1.760 1.00 98.31 97 THR A CA 1
ATOM 766 C C . THR A 1 97 ? 4.826 3.393 2.013 1.00 98.31 97 THR A C 1
ATOM 768 O O . THR A 1 97 ? 4.430 3.284 3.175 1.00 98.31 97 THR A O 1
ATOM 771 N N . LYS A 1 98 ? 3.987 3.274 0.967 1.00 98.50 98 LYS A N 1
ATOM 772 C CA . LYS A 1 98 ? 2.547 2.944 1.106 1.00 98.50 98 LYS A CA 1
ATOM 773 C C . LYS A 1 98 ? 2.342 1.619 1.869 1.00 98.50 98 LYS A C 1
ATOM 775 O O . LYS A 1 98 ? 1.498 1.549 2.761 1.00 98.50 98 LYS A O 1
ATOM 780 N N . LEU A 1 99 ? 3.137 0.588 1.560 1.00 98.69 99 LEU A N 1
ATOM 781 C CA . LEU A 1 99 ? 3.088 -0.727 2.212 1.00 98.69 99 LEU A CA 1
ATOM 782 C C . LEU A 1 99 ? 3.449 -0.644 3.705 1.00 98.69 99 LEU A C 1
ATOM 784 O O . LEU A 1 99 ? 2.744 -1.210 4.540 1.00 98.69 99 LEU A O 1
ATOM 788 N N . ALA A 1 100 ? 4.511 0.092 4.046 1.00 98.44 100 ALA A N 1
ATOM 789 C CA . ALA A 1 100 ? 4.946 0.277 5.429 1.00 98.44 100 ALA A CA 1
ATOM 790 C C . ALA A 1 100 ? 3.878 0.978 6.290 1.00 98.44 100 ALA A C 1
ATOM 792 O O . ALA A 1 100 ? 3.621 0.550 7.417 1.00 98.44 100 ALA A O 1
ATOM 793 N N . VAL A 1 101 ? 3.205 2.003 5.747 1.00 98.56 101 VAL A N 1
ATOM 794 C CA . VAL A 1 101 ? 2.086 2.681 6.426 1.00 98.56 101 VAL A CA 1
ATOM 795 C C . VAL A 1 101 ? 0.921 1.715 6.656 1.00 98.56 101 VAL A C 1
ATOM 797 O O . VAL A 1 101 ? 0.457 1.590 7.787 1.00 98.56 101 VAL A O 1
ATOM 800 N N . ALA A 1 102 ? 0.501 0.959 5.636 1.00 97.69 102 ALA A N 1
ATOM 801 C CA . ALA A 1 102 ? -0.583 -0.018 5.776 1.00 97.69 102 ALA A CA 1
ATOM 802 C C . ALA A 1 102 ? -0.267 -1.112 6.821 1.00 97.69 102 ALA A C 1
ATOM 804 O O . ALA A 1 102 ? -1.145 -1.535 7.575 1.00 97.69 102 ALA A O 1
ATOM 805 N N . GLN A 1 103 ? 0.995 -1.543 6.923 1.00 98.31 103 GLN A N 1
ATOM 806 C CA . GLN A 1 103 ? 1.434 -2.503 7.940 1.00 98.31 103 GLN A CA 1
ATOM 807 C C . GLN A 1 103 ? 1.435 -1.899 9.360 1.00 98.31 103 GLN A C 1
ATOM 809 O O . GLN A 1 103 ? 1.099 -2.592 10.327 1.00 98.31 103 GLN A O 1
ATOM 814 N N . GLN A 1 104 ? 1.750 -0.606 9.501 1.00 98.44 104 GLN A N 1
ATOM 815 C CA . GLN A 1 104 ? 1.624 0.126 10.766 1.00 98.44 104 GLN A CA 1
ATOM 816 C C . GLN A 1 104 ? 0.151 0.305 11.181 1.00 98.44 104 GLN A C 1
ATOM 818 O O . GLN A 1 104 ? -0.183 0.095 12.349 1.00 98.44 104 GLN A O 1
ATOM 823 N N . GLU A 1 105 ? -0.738 0.638 10.242 1.00 98.50 105 GLU A N 1
ATOM 824 C CA . GLU A 1 105 ? -2.182 0.748 10.489 1.00 98.50 105 GLU A CA 1
ATOM 825 C C . GLU A 1 105 ? -2.788 -0.593 10.921 1.00 98.50 105 GLU A C 1
ATOM 827 O O . GLU A 1 105 ? -3.495 -0.645 11.928 1.00 98.50 105 GLU A O 1
ATOM 832 N N . LEU A 1 106 ? -2.449 -1.690 10.234 1.00 98.56 106 LEU A N 1
ATOM 833 C CA . LEU A 1 106 ? -2.878 -3.044 10.603 1.00 98.56 106 LEU A CA 1
ATOM 834 C C . LEU A 1 106 ? -2.415 -3.412 12.021 1.00 98.56 106 LEU A C 1
ATOM 836 O O . LEU A 1 106 ? -3.215 -3.892 12.823 1.00 98.56 106 LEU A O 1
ATOM 840 N N . SER A 1 107 ? -1.161 -3.104 12.365 1.00 98.25 107 SER A N 1
ATOM 841 C CA . SER A 1 107 ? -0.622 -3.318 13.717 1.00 98.25 107 SER A CA 1
ATOM 842 C C . SER A 1 107 ? -1.379 -2.502 14.778 1.00 98.25 107 SER A C 1
ATOM 844 O O . SER A 1 107 ? -1.682 -3.007 15.859 1.00 98.25 107 SER A O 1
ATOM 846 N N . SER A 1 108 ? -1.743 -1.251 14.469 1.00 98.38 108 SER A N 1
ATOM 847 C CA . SER A 1 108 ? -2.546 -0.397 15.356 1.00 98.38 108 SER A CA 1
ATOM 848 C C . SER A 1 108 ? -3.976 -0.921 15.538 1.00 98.38 108 SER A C 1
ATOM 850 O O . SER A 1 108 ? -4.497 -0.927 16.656 1.00 98.38 108 SER A O 1
ATOM 852 N N . LEU A 1 109 ? -4.606 -1.403 14.462 1.00 98.44 109 LEU A N 1
ATOM 853 C CA . LEU A 1 109 ? -5.929 -2.027 14.513 1.00 98.44 109 LEU A CA 1
ATOM 854 C C . LEU A 1 109 ? -5.917 -3.325 15.324 1.00 98.44 109 LEU A C 1
ATOM 856 O O . LEU A 1 109 ? -6.840 -3.539 16.102 1.00 98.44 109 LEU A O 1
ATOM 860 N N . GLN A 1 110 ? -4.869 -4.145 15.210 1.00 98.31 110 GLN A N 1
ATOM 861 C CA . GLN A 1 110 ? -4.738 -5.381 15.984 1.00 98.31 110 GLN A CA 1
ATOM 862 C C . GLN A 1 110 ? -4.617 -5.107 17.493 1.00 98.31 110 GLN A C 1
ATOM 864 O O . GLN A 1 110 ? -5.339 -5.717 18.275 1.00 98.31 110 GLN A O 1
ATOM 869 N N . ILE A 1 111 ? -3.800 -4.128 17.906 1.00 98.31 111 ILE A N 1
ATOM 870 C CA . ILE A 1 111 ? -3.716 -3.702 19.319 1.00 98.31 111 ILE A CA 1
ATOM 871 C C . ILE A 1 111 ? -5.080 -3.204 19.823 1.00 98.31 111 ILE A C 1
ATOM 873 O O . ILE A 1 111 ? -5.515 -3.557 20.918 1.00 98.31 111 ILE A O 1
ATOM 877 N N . ARG A 1 112 ? -5.784 -2.397 19.017 1.00 98.38 112 ARG A N 1
ATOM 878 C CA . ARG A 1 112 ? -7.121 -1.889 19.363 1.00 98.38 112 ARG A CA 1
ATOM 879 C C . ARG A 1 112 ? -8.177 -2.991 19.448 1.00 98.38 112 ARG A C 1
ATOM 881 O O . ARG A 1 112 ? -9.100 -2.845 20.246 1.00 98.38 112 ARG A O 1
ATOM 888 N N . LEU A 1 113 ? -8.053 -4.049 18.644 1.00 98.44 113 LEU A N 1
ATOM 889 C CA . LEU A 1 113 ? -8.932 -5.212 18.696 1.00 98.44 113 LEU A CA 1
ATOM 890 C C . LEU A 1 113 ? -8.748 -5.950 20.025 1.00 98.44 113 LEU A C 1
ATOM 892 O O . LEU A 1 113 ? -9.719 -6.050 20.766 1.00 98.44 113 LEU A O 1
ATOM 896 N N . THR A 1 114 ? -7.516 -6.314 20.395 1.00 98.38 114 THR A N 1
ATOM 897 C CA . THR A 1 114 ? -7.226 -7.002 21.667 1.00 98.38 114 THR A CA 1
ATOM 898 C C . THR A 1 114 ? -7.705 -6.213 22.887 1.00 98.38 114 THR A C 1
ATOM 900 O O . THR A 1 114 ? -8.422 -6.755 23.719 1.00 98.38 114 THR A O 1
ATOM 903 N N . VAL A 1 115 ? -7.452 -4.900 22.945 1.00 98.50 115 VAL A N 1
ATOM 904 C CA . VAL A 1 115 ? -7.971 -4.040 24.033 1.00 98.50 115 VAL A CA 1
ATOM 905 C C . VAL A 1 115 ? -9.510 -3.963 24.038 1.00 98.50 115 VAL A C 1
ATOM 907 O O . VAL A 1 115 ? -10.125 -3.728 25.079 1.00 98.50 115 VAL A O 1
ATOM 910 N N . SER A 1 116 ? -10.169 -4.147 22.888 1.00 97.12 116 SER A N 1
ATOM 911 C CA . SER A 1 116 ? -11.634 -4.218 22.825 1.00 97.12 116 SER A CA 1
ATOM 912 C C . SER A 1 116 ? -12.191 -5.589 23.221 1.00 97.12 116 SER A C 1
ATOM 914 O O . SER A 1 116 ? -13.256 -5.624 23.829 1.00 97.12 116 SER A O 1
ATOM 916 N N . GLU A 1 117 ? -11.463 -6.674 22.948 1.00 98.44 117 GLU A N 1
ATOM 917 C CA . GLU A 1 117 ? -11.782 -8.046 23.365 1.00 98.44 117 GLU A CA 1
ATOM 918 C C . GLU A 1 117 ? -11.661 -8.179 24.894 1.00 98.44 117 GLU A C 1
ATOM 920 O O . GLU A 1 117 ? -12.633 -8.545 25.552 1.00 98.44 117 GLU A O 1
ATOM 925 N N . GLU A 1 118 ? -10.537 -7.740 25.477 1.00 98.38 118 GLU A N 1
ATOM 926 C CA . GLU A 1 118 ? -10.321 -7.666 26.935 1.00 98.38 118 GLU A CA 1
ATOM 927 C C . GLU A 1 118 ? -11.433 -6.874 27.646 1.00 98.38 118 GLU A C 1
ATOM 929 O O . GLU A 1 118 ? -11.932 -7.271 28.700 1.00 98.38 118 GLU A O 1
ATOM 934 N N . ARG A 1 119 ? -11.867 -5.752 27.054 1.00 98.44 119 ARG A N 1
ATOM 935 C CA . ARG A 1 119 ? -12.936 -4.915 27.618 1.00 98.44 119 ARG A CA 1
ATOM 936 C C . ARG A 1 119 ? -14.329 -5.541 27.484 1.00 98.44 119 ARG A C 1
ATOM 938 O O . ARG A 1 119 ? -15.205 -5.189 28.268 1.00 98.44 119 ARG A O 1
ATOM 945 N N . VAL A 1 120 ? -14.559 -6.432 26.518 1.00 98.50 120 VAL A N 1
ATOM 946 C CA . VAL A 1 120 ? -15.803 -7.220 26.457 1.00 98.50 120 VAL A CA 1
ATOM 947 C C . VAL A 1 120 ? -15.796 -8.278 27.558 1.00 98.50 120 VAL A C 1
ATOM 949 O O . VAL A 1 120 ? -16.754 -8.329 28.320 1.00 98.50 120 VAL A O 1
ATOM 952 N N . GLU A 1 121 ? -14.697 -9.020 27.729 1.00 98.12 121 GLU A N 1
ATOM 953 C CA . GLU A 1 121 ? -14.565 -10.037 28.787 1.00 98.12 121 GLU A CA 1
ATOM 954 C C . GLU A 1 121 ? -14.730 -9.434 30.201 1.00 98.12 121 GLU A C 1
ATOM 956 O O . GLU A 1 121 ? -15.340 -10.034 31.086 1.00 98.12 121 GLU A O 1
ATOM 961 N N . GLU A 1 122 ? -14.225 -8.217 30.427 1.00 98.38 122 GLU A N 1
ATOM 962 C CA . GLU A 1 122 ? -14.431 -7.475 31.679 1.00 98.38 122 GLU A CA 1
ATOM 963 C C . GLU A 1 122 ? -15.898 -7.046 31.883 1.00 98.38 122 GLU A C 1
ATOM 965 O O . GLU A 1 122 ? -16.430 -7.162 32.987 1.00 98.38 122 GLU A O 1
ATOM 970 N N . LEU A 1 123 ? -16.590 -6.600 30.829 1.00 98.25 123 LEU A N 1
ATOM 971 C CA . LEU A 1 123 ? -18.015 -6.254 30.912 1.00 98.25 123 LEU A CA 1
ATOM 972 C C . LEU A 1 123 ? -18.903 -7.487 31.142 1.00 98.25 123 LEU A C 1
ATOM 974 O O . LEU A 1 123 ? -19.896 -7.385 31.859 1.00 98.25 123 LEU A O 1
ATOM 978 N N . GLU A 1 124 ? -18.546 -8.646 30.586 1.00 98.38 124 GLU A N 1
ATOM 979 C CA . GLU A 1 124 ? -19.238 -9.918 30.834 1.00 98.38 124 GLU A CA 1
ATOM 980 C C . GLU A 1 124 ? -19.109 -10.347 32.306 1.00 98.38 124 GLU A C 1
ATOM 982 O O . GLU A 1 124 ? -20.116 -10.665 32.942 1.00 98.38 124 GLU A O 1
ATOM 987 N N . LYS A 1 125 ? -17.912 -10.241 32.903 1.00 98.19 125 LYS A N 1
ATOM 988 C CA . LYS A 1 125 ? -17.702 -10.490 34.345 1.00 98.19 125 LYS A CA 1
ATOM 989 C C . LYS A 1 125 ? -18.500 -9.529 35.225 1.00 98.19 125 LYS A C 1
ATOM 991 O O . LYS A 1 125 ? -19.100 -9.950 36.212 1.00 98.19 125 LYS A O 1
ATOM 996 N N . GLN A 1 126 ? -18.545 -8.243 34.870 1.00 97.75 126 GLN A N 1
ATOM 997 C CA . GLN A 1 126 ? -19.340 -7.255 35.607 1.00 97.75 126 GLN A CA 1
ATOM 998 C C . GLN A 1 126 ? -20.848 -7.545 35.523 1.00 97.75 126 GLN A C 1
ATOM 1000 O O . GLN A 1 126 ? -21.555 -7.356 36.513 1.00 97.75 126 GLN A O 1
ATOM 1005 N N . GLN A 1 127 ? -21.342 -8.061 34.391 1.00 97.56 127 GLN A N 1
ATOM 1006 C CA . GLN A 1 127 ? -22.731 -8.519 34.259 1.00 97.56 127 GLN A CA 1
ATOM 1007 C C . GLN A 1 127 ? -23.019 -9.769 35.105 1.00 97.56 127 GLN A C 1
ATOM 1009 O O . GLN A 1 127 ? -24.076 -9.831 35.733 1.00 97.56 127 GLN A O 1
ATOM 1014 N N . GLU A 1 128 ? -22.095 -10.734 35.177 1.00 98.00 128 GLU A N 1
ATOM 1015 C CA . GLU A 1 128 ? -22.244 -11.912 36.046 1.00 98.00 128 GLU A CA 1
ATOM 1016 C C . GLU A 1 128 ? -22.316 -11.508 37.530 1.00 98.00 128 GLU A C 1
ATOM 1018 O O . GLU A 1 128 ? -23.228 -11.933 38.243 1.00 98.00 128 GLU A O 1
ATOM 1023 N N . VAL A 1 129 ? -21.431 -10.610 37.983 1.00 98.19 129 VAL A N 1
ATOM 1024 C CA . VAL A 1 129 ? -21.460 -10.075 39.357 1.00 98.19 129 VAL A CA 1
ATOM 1025 C C . VAL A 1 129 ? -22.788 -9.368 39.645 1.00 98.19 129 VAL A C 1
ATOM 1027 O O . VAL A 1 129 ? -23.462 -9.730 40.611 1.00 98.19 129 VAL A O 1
ATOM 1030 N N . GLN A 1 130 ? -23.227 -8.445 38.780 1.00 97.38 130 GLN A N 1
ATOM 1031 C CA . GLN A 1 130 ? -24.507 -7.741 38.950 1.00 97.38 130 GLN A CA 1
ATOM 1032 C C . GLN A 1 130 ? -25.707 -8.700 38.978 1.00 97.38 130 GLN A C 1
ATOM 1034 O O . GLN A 1 130 ? -26.639 -8.495 39.756 1.00 97.38 130 GLN A O 1
ATOM 1039 N N . ALA A 1 131 ? -25.687 -9.780 38.190 1.00 98.00 131 ALA A N 1
ATOM 1040 C CA . ALA A 1 131 ? -26.729 -10.804 38.234 1.00 98.00 131 ALA A CA 1
ATOM 1041 C C . ALA A 1 131 ? -26.773 -11.540 39.589 1.00 98.00 131 ALA A C 1
ATOM 1043 O O . ALA A 1 131 ? -27.864 -11.831 40.088 1.00 98.00 131 ALA A O 1
ATOM 1044 N N . THR A 1 132 ? -25.622 -11.798 40.224 1.00 97.81 132 THR A N 1
ATOM 1045 C CA . THR A 1 132 ? -25.589 -12.390 41.575 1.00 97.81 132 THR A CA 1
ATOM 1046 C C . THR A 1 132 ? -26.028 -11.409 42.667 1.00 97.81 132 THR A C 1
ATOM 1048 O O . THR A 1 132 ? -26.790 -11.800 43.550 1.00 97.81 132 THR A O 1
ATOM 1051 N N . GLU A 1 133 ? -25.648 -10.131 42.588 1.00 98.06 133 GLU A N 1
ATOM 1052 C CA . GLU A 1 133 ? -26.088 -9.090 43.534 1.00 98.06 133 GLU A CA 1
ATOM 1053 C C . GLU A 1 133 ? -27.610 -8.858 43.465 1.00 98.06 133 GLU A C 1
ATOM 1055 O O . GLU A 1 133 ? -28.283 -8.748 44.496 1.00 98.06 133 GLU A O 1
ATOM 1060 N N . LEU A 1 134 ? -28.185 -8.875 42.257 1.00 98.12 134 LEU A N 1
ATOM 1061 C CA . LEU A 1 134 ? -29.636 -8.823 42.050 1.00 98.12 134 LEU A CA 1
ATOM 1062 C C . LEU A 1 134 ? -30.347 -10.067 42.610 1.00 98.12 134 LEU A C 1
ATOM 1064 O O . LEU A 1 134 ? -31.413 -9.947 43.211 1.00 98.12 134 LEU A O 1
ATOM 1068 N N . ALA A 1 135 ? -29.754 -11.258 42.478 1.00 97.94 135 ALA A N 1
ATOM 1069 C CA . ALA A 1 135 ? -30.312 -12.476 43.066 1.00 97.94 135 ALA A CA 1
ATOM 1070 C C . ALA A 1 135 ? -30.293 -12.448 44.609 1.00 97.94 135 ALA A C 1
ATOM 1072 O O . ALA A 1 135 ? -31.278 -12.838 45.240 1.00 97.94 135 ALA A O 1
ATOM 1073 N N . VAL A 1 136 ? -29.212 -11.946 45.220 1.00 98.19 136 VAL A N 1
ATOM 1074 C CA . VAL A 1 136 ? -29.100 -11.796 46.683 1.00 98.19 136 VAL A CA 1
ATOM 1075 C C . VAL A 1 136 ? -30.108 -10.774 47.208 1.00 98.19 136 VAL A C 1
ATOM 1077 O O . VAL A 1 136 ? -30.871 -11.089 48.118 1.00 98.19 136 VAL A O 1
ATOM 1080 N N . THR A 1 137 ? -30.191 -9.587 46.605 1.00 96.94 137 THR A N 1
ATOM 1081 C CA . THR A 1 137 ? -31.148 -8.550 47.040 1.00 96.94 137 THR A CA 1
ATOM 1082 C C . THR A 1 137 ? -32.608 -8.990 46.868 1.00 96.94 137 THR A C 1
ATOM 1084 O O . THR A 1 137 ? -33.434 -8.726 47.743 1.00 96.94 137 THR A O 1
ATOM 1087 N N . GLN A 1 138 ? -32.936 -9.758 45.821 1.00 97.56 138 GLN A N 1
ATOM 1088 C CA . GLN A 1 138 ? -34.258 -10.378 45.668 1.00 97.56 138 GLN A CA 1
ATOM 1089 C C . GLN A 1 138 ? -34.556 -11.420 46.767 1.00 97.56 138 GLN A C 1
ATOM 1091 O O . GLN A 1 138 ? -35.695 -11.517 47.238 1.00 97.56 138 GLN A O 1
ATOM 1096 N N . GLN A 1 139 ? -33.552 -12.183 47.216 1.00 97.75 139 GLN A N 1
ATOM 1097 C CA . GLN A 1 139 ? -33.684 -13.119 48.340 1.00 97.75 139 GLN A CA 1
ATOM 1098 C C . GLN A 1 139 ? -33.859 -12.385 49.682 1.00 97.75 139 GLN A C 1
ATOM 1100 O O . GLN A 1 139 ? -34.675 -12.803 50.510 1.00 97.75 139 GLN A O 1
ATOM 1105 N N . GLU A 1 140 ? -33.138 -11.284 49.903 1.00 97.88 140 GLU A N 1
ATOM 1106 C CA . GLU A 1 140 ? -33.285 -10.444 51.098 1.00 97.88 140 GLU A CA 1
ATOM 1107 C C . GLU A 1 140 ? -34.679 -9.809 51.173 1.00 97.88 140 GLU A C 1
ATOM 1109 O O . GLU A 1 140 ? -35.330 -9.909 52.214 1.00 97.88 140 GLU A O 1
ATOM 1114 N N . LEU A 1 141 ? -35.186 -9.256 50.063 1.00 98.06 141 LEU A N 1
ATOM 1115 C CA . LEU A 1 141 ? -36.558 -8.743 49.958 1.00 98.06 141 LEU A CA 1
ATOM 1116 C C . LEU A 1 141 ? -37.593 -9.823 50.300 1.00 98.06 141 LEU A C 1
ATOM 1118 O O . LEU A 1 141 ? -38.397 -9.626 51.209 1.00 98.06 141 LEU A O 1
ATOM 1122 N N . SER A 1 142 ? -37.494 -11.002 49.677 1.00 97.44 142 SER A N 1
ATOM 1123 C CA . SER A 1 142 ? -38.383 -12.146 49.960 1.00 97.44 142 SER A CA 1
ATOM 1124 C C . SER A 1 142 ? -38.354 -12.558 51.445 1.00 97.44 142 SER A C 1
ATOM 1126 O O . SER A 1 142 ? -39.356 -12.979 52.022 1.00 97.44 142 SER A O 1
ATOM 1128 N N . THR A 1 143 ? -37.195 -12.420 52.097 1.00 97.94 143 THR A N 1
ATOM 1129 C CA . THR A 1 143 ? -37.018 -12.718 53.528 1.00 97.94 143 THR A CA 1
ATOM 1130 C C . THR A 1 143 ? -37.629 -11.632 54.422 1.00 97.94 143 THR A C 1
ATOM 1132 O O . THR A 1 143 ? -38.149 -11.936 55.499 1.00 97.94 143 THR A O 1
ATOM 1135 N N . LEU A 1 144 ? -37.597 -10.366 53.996 1.00 97.50 144 LEU A N 1
ATOM 1136 C CA . LEU A 1 144 ? -38.239 -9.251 54.693 1.00 97.50 144 LEU A CA 1
ATOM 1137 C C . LEU A 1 144 ? -39.768 -9.291 54.558 1.00 97.50 144 LEU A C 1
ATOM 1139 O O . LEU A 1 144 ? -40.446 -9.077 55.558 1.00 97.50 144 LEU A O 1
ATOM 1143 N N . GLU A 1 145 ? -40.308 -9.645 53.390 1.00 97.62 145 GLU A N 1
ATOM 1144 C CA . GLU A 1 145 ? -41.752 -9.829 53.159 1.00 97.62 145 GLU A CA 1
ATOM 1145 C C . GLU A 1 145 ? -42.349 -10.910 54.078 1.00 97.62 145 GLU A C 1
ATOM 1147 O O . GLU A 1 145 ? -43.369 -10.690 54.740 1.00 97.62 145 GLU A O 1
ATOM 1152 N N . LEU A 1 146 ? -41.669 -12.056 54.211 1.00 97.12 146 LEU A N 1
ATOM 1153 C CA . LEU A 1 146 ? -42.060 -13.114 55.151 1.00 97.12 146 LEU A CA 1
ATOM 1154 C C . LEU A 1 146 ? -42.032 -12.632 56.610 1.00 97.12 146 LEU A C 1
ATOM 1156 O O . LEU A 1 146 ? -42.937 -12.940 57.386 1.00 97.12 146 LEU A O 1
ATOM 1160 N N . ARG A 1 147 ? -41.011 -11.855 56.996 1.00 97.25 147 ARG A N 1
ATOM 1161 C CA . ARG A 1 147 ? -40.908 -11.285 58.351 1.00 97.25 147 ARG A CA 1
ATOM 1162 C C . ARG A 1 147 ? -41.984 -10.235 58.625 1.00 97.25 147 ARG A C 1
ATOM 1164 O O . ARG A 1 147 ? -42.491 -10.203 59.744 1.00 97.25 147 ARG A O 1
ATOM 1171 N N . LEU A 1 148 ? -42.337 -9.421 57.629 1.00 97.31 148 LEU A N 1
ATOM 1172 C CA . LEU A 1 148 ? -43.423 -8.447 57.717 1.00 97.31 148 LEU A CA 1
ATOM 1173 C C . LEU A 1 148 ? -44.753 -9.170 57.958 1.00 97.31 148 LEU A C 1
ATOM 1175 O O . LEU A 1 148 ? -45.386 -8.919 58.979 1.00 97.31 148 LEU A O 1
ATOM 1179 N N . THR A 1 149 ? -45.075 -10.165 57.126 1.00 97.25 149 THR A N 1
ATOM 1180 C CA . THR A 1 149 ? -46.294 -10.991 57.245 1.00 97.25 149 THR A CA 1
ATOM 1181 C C . THR A 1 149 ? -46.426 -11.638 58.634 1.00 97.25 149 THR A C 1
ATOM 1183 O O . THR A 1 149 ? -47.501 -11.654 59.232 1.00 97.25 149 THR A O 1
ATOM 1186 N N . VAL A 1 150 ? -45.321 -12.151 59.194 1.00 97.31 150 VAL A N 1
ATOM 1187 C CA . VAL A 1 150 ? -45.299 -12.701 60.564 1.00 97.31 150 VAL A CA 1
ATOM 1188 C C . VAL A 1 150 ? -45.521 -11.610 61.618 1.00 97.31 150 VAL A C 1
ATOM 1190 O O . VAL A 1 150 ? -46.239 -11.844 62.587 1.00 97.31 150 VAL A O 1
ATOM 1193 N N . SER A 1 151 ? -44.938 -10.418 61.449 1.00 95.69 151 SER A N 1
ATOM 1194 C CA . SER A 1 151 ? -45.149 -9.307 62.387 1.00 95.69 151 SER A CA 1
ATOM 1195 C C . SER A 1 151 ? -46.573 -8.744 62.344 1.00 95.69 151 SER A C 1
ATOM 1197 O O . SER A 1 151 ? -47.120 -8.438 63.397 1.00 95.69 151 SER A O 1
ATOM 1199 N N . GLU A 1 152 ? -47.204 -8.690 61.169 1.00 96.50 152 GLU A N 1
ATOM 1200 C CA . GLU A 1 152 ? -48.606 -8.289 60.996 1.00 96.50 152 GLU A CA 1
ATOM 1201 C C . GLU A 1 152 ? -49.545 -9.265 61.722 1.00 96.50 152 GLU A C 1
ATOM 1203 O O . GLU A 1 152 ? -50.405 -8.838 62.492 1.00 96.50 152 GLU A O 1
ATOM 1208 N N . GLY A 1 153 ? -49.319 -10.577 61.580 1.00 96.06 153 GLY A N 1
ATOM 1209 C CA . GLY A 1 153 ? -50.076 -11.597 62.315 1.00 96.06 153 GLY A CA 1
ATOM 1210 C C . GLY A 1 153 ? -49.912 -11.510 63.840 1.00 96.06 153 GLY A C 1
ATOM 1211 O O . GLY A 1 153 ? -50.891 -11.651 64.570 1.00 96.06 153 GLY A O 1
ATOM 1212 N N . LEU A 1 154 ? -48.699 -11.223 64.330 1.00 96.38 154 LEU A N 1
ATOM 1213 C CA . LEU A 1 154 ? -48.445 -11.016 65.763 1.00 96.38 154 LEU A CA 1
ATOM 1214 C C . LEU A 1 154 ? -49.093 -9.729 66.299 1.00 96.38 154 LEU A C 1
ATOM 1216 O O . LEU A 1 154 ? -49.532 -9.708 67.448 1.00 96.38 154 LEU A O 1
ATOM 1220 N N . ILE A 1 155 ? -49.176 -8.669 65.488 1.00 96.19 155 ILE A N 1
ATOM 1221 C CA . ILE A 1 155 ? -49.898 -7.440 65.846 1.00 96.19 155 ILE A CA 1
ATOM 1222 C C . ILE A 1 155 ? -51.395 -7.738 65.980 1.00 96.19 155 ILE A C 1
ATOM 1224 O O . ILE A 1 155 ? -51.965 -7.421 67.019 1.00 96.19 155 ILE A O 1
ATOM 1228 N N . MET A 1 156 ? -52.002 -8.439 65.015 1.00 95.00 156 MET A N 1
ATOM 1229 C CA . MET A 1 156 ? -53.418 -8.834 65.085 1.00 95.00 156 MET A CA 1
ATOM 1230 C C . MET A 1 156 ? -53.746 -9.679 66.329 1.00 95.00 156 MET A C 1
ATOM 1232 O O . MET A 1 156 ? -54.803 -9.504 66.935 1.00 95.00 156 MET A O 1
ATOM 1236 N N . GLU A 1 157 ? -52.857 -10.595 66.733 1.00 95.19 157 GLU A N 1
ATOM 1237 C CA . GLU A 1 157 ? -53.054 -11.399 67.948 1.00 95.19 157 GLU A CA 1
ATOM 1238 C C . GLU A 1 157 ? -52.961 -10.543 69.227 1.00 95.19 157 GLU A C 1
ATOM 1240 O O . GLU A 1 157 ? -53.754 -10.725 70.153 1.00 95.19 157 GLU A O 1
ATOM 1245 N N . LEU A 1 158 ? -52.043 -9.570 69.274 1.00 94.81 158 LEU A N 1
ATOM 1246 C CA . LEU A 1 158 ? -51.929 -8.625 70.391 1.00 94.81 158 LEU A CA 1
ATOM 1247 C C . LEU A 1 158 ? -53.120 -7.657 70.465 1.00 94.81 158 LEU A C 1
ATOM 1249 O O . LEU A 1 158 ? -53.604 -7.387 71.562 1.00 94.81 158 LEU A O 1
ATOM 1253 N N . GLU A 1 159 ? -53.622 -7.180 69.325 1.00 95.06 159 GLU A N 1
ATOM 1254 C CA . GLU A 1 159 ? -54.832 -6.351 69.242 1.00 95.06 159 GLU A CA 1
ATOM 1255 C C . GLU A 1 159 ? -56.057 -7.121 69.761 1.00 95.06 159 GLU A C 1
ATOM 1257 O O . GLU A 1 159 ? -56.763 -6.626 70.640 1.00 95.06 159 GLU A O 1
ATOM 1262 N N . GLN A 1 160 ? -56.249 -8.376 69.336 1.00 94.44 160 GLN A N 1
ATOM 1263 C CA . GLN A 1 160 ? -57.325 -9.234 69.850 1.00 94.44 160 GLN A CA 1
ATOM 1264 C C . GLN A 1 160 ? -57.198 -9.505 71.363 1.00 94.44 160 GLN A C 1
ATOM 1266 O O . GLN A 1 160 ? -58.204 -9.533 72.078 1.00 94.44 160 GLN A O 1
ATOM 1271 N N . GLN A 1 161 ? -55.977 -9.689 71.879 1.00 92.62 161 GLN A N 1
ATOM 1272 C CA . GLN A 1 161 ? -55.750 -9.826 73.322 1.00 92.62 161 GLN A CA 1
ATOM 1273 C C . GLN A 1 161 ? -56.043 -8.524 74.085 1.00 92.62 161 GLN A C 1
ATOM 1275 O O . GLN A 1 161 ? -56.551 -8.592 75.207 1.00 92.62 161 GLN A O 1
ATOM 1280 N N . GLN A 1 162 ? -55.767 -7.353 73.500 1.00 91.38 162 GLN A N 1
ATOM 1281 C CA . GLN A 1 162 ? -56.107 -6.064 74.104 1.00 91.38 162 GLN A CA 1
ATOM 1282 C C . GLN A 1 162 ? -57.626 -5.843 74.142 1.00 91.38 162 GLN A C 1
ATOM 1284 O O . GLN A 1 162 ? -58.142 -5.500 75.204 1.00 91.38 162 GLN A O 1
ATOM 1289 N N . GLU A 1 163 ? -58.356 -6.102 73.051 1.00 93.06 163 GLU A N 1
ATOM 1290 C CA . GLU A 1 163 ? -59.828 -6.005 73.036 1.00 93.06 163 GLU A CA 1
ATOM 1291 C C . GLU A 1 163 ? -60.471 -6.907 74.104 1.00 93.06 163 GLU A C 1
ATOM 1293 O O . GLU A 1 163 ? -61.379 -6.481 74.822 1.00 93.06 163 GLU A O 1
ATOM 1298 N N . GLY A 1 164 ? -59.961 -8.134 74.271 1.00 88.94 164 GLY A N 1
ATOM 1299 C CA . GLY A 1 164 ? -60.392 -9.041 75.338 1.00 88.94 164 GLY A CA 1
ATOM 1300 C C . GLY A 1 164 ? -60.149 -8.471 76.740 1.00 88.94 164 GLY A C 1
ATOM 1301 O O . GLY A 1 164 ? -61.060 -8.463 77.568 1.00 88.94 164 GLY A O 1
ATOM 1302 N N . GLN A 1 165 ? -58.954 -7.928 76.996 1.00 88.25 165 GLN A N 1
ATOM 1303 C CA . GLN A 1 165 ? -58.627 -7.289 78.277 1.00 88.25 165 GLN A CA 1
ATOM 1304 C C . GLN A 1 165 ? -59.474 -6.037 78.547 1.00 88.25 165 GLN A C 1
ATOM 1306 O O . GLN A 1 165 ? -59.855 -5.798 79.692 1.00 88.25 165 GLN A O 1
ATOM 1311 N N . GLU A 1 166 ? -59.798 -5.243 77.524 1.00 88.94 166 GLU A N 1
ATOM 1312 C CA . GLU A 1 166 ? -60.673 -4.076 77.669 1.00 88.94 166 GLU A CA 1
ATOM 1313 C C . GLU A 1 166 ? -62.115 -4.487 78.017 1.00 88.94 166 GLU A C 1
ATOM 1315 O O . GLU A 1 166 ? -62.713 -3.879 78.911 1.00 88.94 166 GLU A O 1
ATOM 1320 N N . MET A 1 167 ? -62.642 -5.568 77.426 1.00 87.06 167 MET A N 1
ATOM 1321 C CA . MET A 1 167 ? -63.938 -6.133 77.832 1.00 87.06 167 MET A CA 1
ATOM 1322 C C . MET A 1 167 ? -63.925 -6.670 79.272 1.00 87.06 167 MET A C 1
ATOM 1324 O O . MET A 1 167 ? -64.825 -6.328 80.042 1.00 87.06 167 MET A O 1
ATOM 1328 N N . ASP A 1 168 ? -62.901 -7.436 79.668 1.00 86.62 168 ASP A N 1
ATOM 1329 C CA . ASP A 1 168 ? -62.748 -7.943 81.043 1.00 86.62 168 ASP A CA 1
ATOM 1330 C C . ASP A 1 168 ? -62.690 -6.788 82.062 1.00 86.62 168 ASP A C 1
ATOM 1332 O O . ASP A 1 168 ? -63.364 -6.806 83.098 1.00 86.62 168 ASP A O 1
ATOM 1336 N N . ILE A 1 169 ? -61.925 -5.733 81.757 1.00 84.19 169 ILE A N 1
ATOM 1337 C CA . ILE A 1 169 ? -61.849 -4.515 82.575 1.00 84.19 169 ILE A CA 1
ATOM 1338 C C . ILE A 1 169 ? -63.222 -3.838 82.668 1.00 84.19 169 ILE A C 1
ATOM 1340 O O . ILE A 1 169 ? -63.596 -3.369 83.748 1.00 84.19 169 ILE A O 1
ATOM 1344 N N . GLN A 1 170 ? -63.991 -3.792 81.580 1.00 80.75 170 GLN A N 1
ATOM 1345 C CA . GLN A 1 170 ? -65.307 -3.161 81.572 1.00 80.75 170 GLN A CA 1
ATOM 1346 C C . GLN A 1 170 ? -66.367 -3.994 82.321 1.00 80.75 170 GLN A C 1
ATOM 1348 O O . GLN A 1 170 ? -67.196 -3.413 83.028 1.00 80.75 170 GLN A O 1
ATOM 1353 N N . GLU A 1 171 ? -66.315 -5.331 82.286 1.00 80.44 171 GLU A N 1
ATOM 1354 C CA . GLU A 1 171 ? -67.142 -6.184 83.159 1.00 80.44 171 GLU A CA 1
ATOM 1355 C C . GLU A 1 171 ? -66.759 -6.016 84.640 1.00 80.44 171 GLU A C 1
ATOM 1357 O O . GLU A 1 171 ? -67.638 -5.858 85.498 1.00 80.44 171 GLU A O 1
ATOM 1362 N N . LEU A 1 172 ? -65.463 -5.956 84.962 1.00 77.31 172 LEU A N 1
ATOM 1363 C CA . LEU A 1 172 ? -64.991 -5.680 86.322 1.00 77.31 172 LEU A CA 1
ATOM 1364 C C . LEU A 1 172 ? -65.440 -4.298 86.822 1.00 77.31 172 LEU A C 1
ATOM 1366 O O . LEU A 1 172 ? -65.848 -4.171 87.977 1.00 77.31 172 LEU A O 1
ATOM 1370 N N . GLN A 1 173 ? -65.437 -3.266 85.975 1.00 70.44 173 GLN A N 1
ATOM 1371 C CA . GLN A 1 173 ? -65.980 -1.950 86.332 1.00 70.44 173 GLN A CA 1
ATOM 1372 C C . GLN A 1 173 ? -67.494 -2.013 86.581 1.00 70.44 173 GLN A C 1
ATOM 1374 O O . GLN A 1 173 ? -67.955 -1.572 87.636 1.00 70.44 173 GLN A O 1
ATOM 1379 N N . ASN A 1 174 ? -68.262 -2.623 85.673 1.00 69.88 174 ASN A N 1
ATOM 1380 C CA . ASN A 1 174 ? -69.715 -2.770 85.807 1.00 69.88 174 ASN A CA 1
ATOM 1381 C C . ASN A 1 174 ? -70.109 -3.544 87.081 1.00 69.88 174 ASN A C 1
ATOM 1383 O O . ASN A 1 174 ? -71.001 -3.126 87.821 1.00 69.88 174 ASN A O 1
ATOM 1387 N N . THR A 1 175 ? -69.415 -4.640 87.393 1.00 61.19 175 THR A N 1
ATOM 1388 C CA . THR A 1 175 ? -69.677 -5.447 88.599 1.00 61.19 175 THR A CA 1
ATOM 1389 C C . THR A 1 175 ? -69.203 -4.781 89.896 1.00 61.19 175 THR A C 1
ATOM 1391 O O . THR A 1 175 ? -69.784 -5.035 90.954 1.00 61.19 175 THR A O 1
ATOM 1394 N N . ASN A 1 176 ? -68.205 -3.892 89.840 1.00 54.72 176 ASN A N 1
ATOM 1395 C CA . ASN A 1 176 ? -67.738 -3.107 90.988 1.00 54.72 176 ASN A CA 1
ATOM 1396 C C . ASN A 1 176 ? -68.655 -1.898 91.280 1.00 54.72 176 ASN A C 1
ATOM 1398 O O . ASN A 1 176 ? -68.952 -1.620 92.442 1.00 54.72 176 ASN A O 1
ATOM 1402 N N . ILE A 1 177 ? -69.219 -1.257 90.244 1.00 50.28 177 ILE A N 1
ATOM 1403 C CA . ILE A 1 177 ? -70.285 -0.240 90.380 1.00 50.28 177 ILE A CA 1
ATOM 1404 C C . ILE A 1 177 ? -71.498 -0.808 91.139 1.00 50.28 177 ILE A C 1
ATOM 1406 O O . ILE A 1 177 ? -72.095 -0.119 91.961 1.00 50.28 177 ILE A O 1
ATOM 1410 N N . VAL A 1 178 ? -71.825 -2.087 90.929 1.00 47.00 178 VAL A N 1
ATOM 1411 C CA . VAL A 1 178 ? -72.907 -2.800 91.639 1.00 47.00 178 VAL A CA 1
ATOM 1412 C C . VAL A 1 178 ? -72.551 -3.145 93.102 1.00 47.00 178 VAL A C 1
ATOM 1414 O O . VAL A 1 178 ? -73.423 -3.581 93.854 1.00 47.00 178 VAL A O 1
ATOM 1417 N N . ARG A 1 179 ? -71.294 -2.969 93.543 1.00 45.66 179 ARG A N 1
ATOM 1418 C CA . ARG A 1 179 ? -70.798 -3.504 94.828 1.00 45.66 179 ARG A CA 1
ATOM 1419 C C . ARG A 1 179 ? -70.233 -2.499 95.832 1.00 45.66 179 ARG A C 1
ATOM 1421 O O . ARG A 1 179 ? -70.109 -2.888 96.994 1.00 45.66 179 ARG A O 1
ATOM 1428 N N . ASN A 1 180 ? -69.889 -1.264 95.456 1.00 39.16 180 ASN A N 1
ATOM 1429 C CA . ASN A 1 180 ? -69.194 -0.359 96.383 1.00 39.16 180 ASN A CA 1
ATOM 1430 C C . ASN A 1 180 ? -70.097 0.690 97.070 1.00 39.16 180 ASN A C 1
ATOM 1432 O O . ASN A 1 180 ? -70.863 1.409 96.430 1.00 39.16 180 ASN A O 1
ATOM 1436 N N . TRP A 1 181 ? -69.963 0.784 98.396 1.00 34.69 181 TRP A N 1
ATOM 1437 C CA . TRP A 1 181 ? -70.615 1.768 99.274 1.00 34.69 181 TRP A CA 1
ATOM 1438 C C . TRP A 1 181 ? -69.780 3.076 99.347 1.00 34.69 181 TRP A C 1
ATOM 1440 O O . TRP A 1 181 ? -68.642 3.108 98.878 1.00 34.69 181 TRP A O 1
ATOM 1450 N N . PRO A 1 182 ? -70.298 4.185 99.914 1.00 42.06 182 PRO A N 1
ATOM 1451 C CA . PRO A 1 182 ? -69.604 5.471 99.875 1.00 42.06 182 PRO A CA 1
ATOM 1452 C C . PRO A 1 182 ? -68.534 5.605 100.970 1.00 42.06 182 PRO A C 1
ATOM 1454 O O . PRO A 1 182 ? -68.851 5.405 102.139 1.00 42.06 182 PRO A O 1
ATOM 1457 N N . PHE A 1 183 ? -67.320 6.053 100.610 1.00 33.00 183 PHE A N 1
ATOM 1458 C CA . PHE A 1 183 ? -66.612 7.190 101.240 1.00 33.00 183 PHE A CA 1
ATOM 1459 C C . PHE A 1 183 ? -65.341 7.602 100.446 1.00 33.00 183 PHE A C 1
ATOM 1461 O O . PHE A 1 183 ? -64.951 6.948 99.485 1.00 33.00 183 PHE A O 1
ATOM 1468 N N . LEU A 1 184 ? -64.748 8.739 100.828 1.00 31.11 184 LEU A N 1
ATOM 1469 C CA . LEU A 1 184 ? -63.621 9.462 100.195 1.00 31.11 184 LEU A CA 1
ATOM 1470 C C . LEU A 1 184 ? -62.219 8.975 100.652 1.00 31.11 184 LEU A C 1
ATOM 1472 O O . LEU A 1 184 ? -62.135 8.372 101.722 1.00 31.11 184 LEU A O 1
ATOM 1476 N N . PRO A 1 185 ? -61.098 9.434 100.034 1.00 51.12 185 PRO A N 1
ATOM 1477 C CA . PRO A 1 185 ? -60.863 9.855 98.644 1.00 51.12 185 PRO A CA 1
ATOM 1478 C C . PRO A 1 185 ? -59.795 8.900 98.016 1.00 51.12 185 PRO A C 1
ATOM 1480 O O . PRO A 1 185 ? -60.202 7.756 97.829 1.00 51.12 185 PRO A O 1
ATOM 1483 N N . PRO A 1 186 ? -58.480 9.180 97.750 1.00 46.69 186 PRO A N 1
ATOM 1484 C CA . PRO A 1 186 ? -57.662 10.408 97.607 1.00 46.69 186 PRO A CA 1
ATOM 1485 C C . PRO A 1 186 ? -57.385 10.795 96.127 1.00 46.69 186 PRO A C 1
ATOM 1487 O O . PRO A 1 186 ? -57.878 10.157 95.203 1.00 46.69 186 PRO A O 1
ATOM 1490 N N . PHE A 1 187 ? -56.557 11.825 95.887 1.00 38.88 187 PHE A N 1
ATOM 1491 C CA . PHE A 1 187 ? -56.032 12.174 94.554 1.00 38.88 187 PHE A CA 1
ATOM 1492 C C . PHE A 1 187 ? -54.728 11.427 94.234 1.00 38.88 187 PHE A C 1
ATOM 1494 O O . PHE A 1 187 ? -53.787 11.486 95.022 1.00 38.88 187 PHE A O 1
ATOM 1501 N N . TRP A 1 188 ? -54.623 10.876 93.022 1.00 26.66 188 TRP A N 1
ATOM 1502 C CA . TRP A 1 188 ? -53.356 10.721 92.296 1.00 26.66 188 TRP A CA 1
ATOM 1503 C C . TRP A 1 188 ? -53.582 11.122 90.834 1.00 26.66 188 TRP A C 1
ATOM 1505 O O . TRP A 1 188 ? -54.549 10.690 90.207 1.00 26.66 188 TRP A O 1
ATOM 1515 N N . HIS A 1 189 ? -52.705 11.955 90.276 1.00 32.06 189 HIS A N 1
ATOM 1516 C CA . HIS A 1 189 ? -52.646 12.227 88.838 1.00 32.06 189 HIS A CA 1
ATOM 1517 C C . HIS A 1 189 ? -51.275 11.783 88.343 1.00 32.06 189 HIS A C 1
ATOM 1519 O O . HIS A 1 189 ? -50.266 12.444 88.590 1.00 32.06 189 HIS A O 1
ATOM 1525 N N . LEU A 1 190 ? -51.235 10.617 87.697 1.00 26.92 190 LEU A N 1
ATOM 1526 C CA . LEU A 1 190 ? -50.002 10.072 87.149 1.00 26.92 190 LEU A CA 1
ATOM 1527 C C . LEU A 1 190 ? -49.662 10.819 85.855 1.00 26.92 190 LEU A C 1
ATOM 1529 O O . LEU A 1 190 ? -50.339 10.667 84.840 1.00 26.92 190 LEU A O 1
ATOM 1533 N N . VAL A 1 191 ? -48.617 11.640 85.898 1.00 27.89 191 VAL A N 1
ATOM 1534 C CA . VAL A 1 191 ? -48.163 12.415 84.741 1.00 27.89 191 VAL A CA 1
ATOM 1535 C C . VAL A 1 191 ? -47.600 11.469 83.673 1.00 27.89 191 VAL A C 1
ATOM 1537 O O . VAL A 1 191 ? -46.507 10.927 83.834 1.00 27.89 191 VAL A O 1
ATOM 1540 N N . ARG A 1 192 ? -48.310 11.306 82.548 1.00 27.81 192 ARG A N 1
ATOM 1541 C CA . ARG A 1 192 ? -47.737 10.752 81.310 1.00 27.81 192 ARG A CA 1
ATOM 1542 C C . ARG A 1 192 ? -47.191 11.885 80.444 1.00 27.81 192 ARG A C 1
ATOM 1544 O O . ARG A 1 192 ? -47.930 12.525 79.705 1.00 27.81 192 ARG A O 1
ATOM 1551 N N . VAL A 1 193 ? -45.880 12.104 80.515 1.00 28.23 193 VAL A N 1
ATOM 1552 C CA . VAL A 1 193 ? -45.150 12.915 79.533 1.00 28.23 193 VAL A CA 1
ATOM 1553 C C . VAL A 1 193 ? -44.993 12.100 78.242 1.00 28.23 193 VAL A C 1
ATOM 1555 O O . VAL A 1 193 ? -44.148 11.212 78.171 1.00 28.23 193 VAL A O 1
ATOM 1558 N N . THR A 1 194 ? -45.786 12.398 77.211 1.00 35.28 194 THR A N 1
ATOM 1559 C CA . THR A 1 194 ? -45.636 11.827 75.857 1.00 35.28 194 THR A CA 1
ATOM 1560 C C . THR A 1 194 ? -44.920 12.806 74.929 1.00 35.28 194 THR A C 1
ATOM 1562 O O . 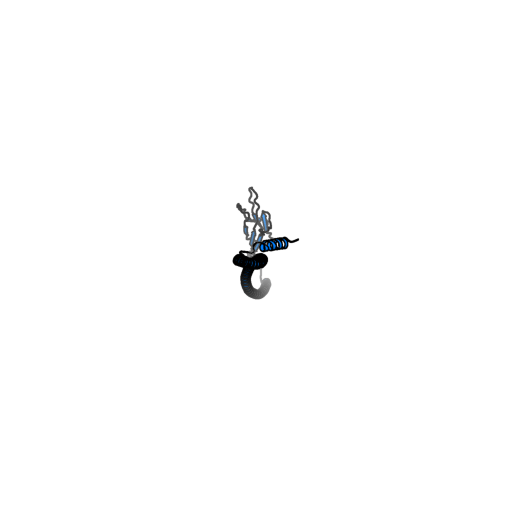THR A 1 194 ? -45.543 13.479 74.111 1.00 35.28 194 THR A O 1
ATOM 1565 N N . GLN A 1 195 ? -43.594 12.891 75.056 1.00 32.59 195 GLN A N 1
ATOM 1566 C CA . GLN A 1 195 ? -42.765 13.732 74.188 1.00 32.59 195 GLN A CA 1
ATOM 1567 C C . GLN A 1 195 ? -42.542 13.081 72.816 1.00 32.59 195 GLN A C 1
ATOM 1569 O O . GLN A 1 195 ? -41.755 12.142 72.703 1.00 32.59 195 GLN A O 1
ATOM 1574 N N . ARG A 1 196 ? -43.145 1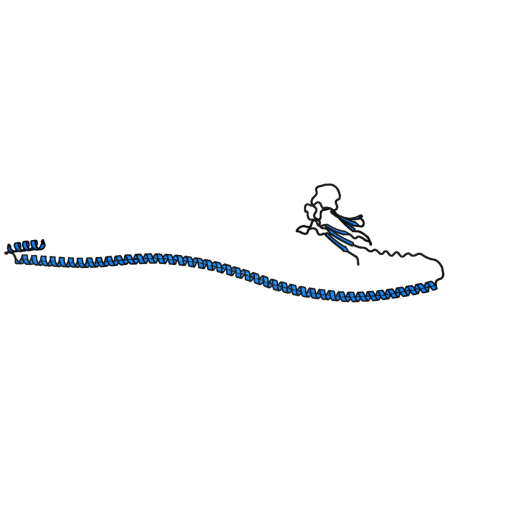3.630 71.753 1.00 38.34 196 ARG A N 1
ATOM 1575 C CA . ARG A 1 196 ? -42.674 13.381 70.379 1.00 38.34 196 ARG A CA 1
ATOM 1576 C C . ARG A 1 196 ? -41.498 14.311 70.085 1.00 38.34 196 ARG A C 1
ATOM 1578 O O . ARG A 1 196 ? -41.696 15.501 69.850 1.00 38.34 196 ARG A O 1
ATOM 1585 N N . LYS A 1 197 ? -40.274 13.781 70.089 1.00 41.66 197 LYS A N 1
ATOM 1586 C CA . LYS A 1 197 ? -39.115 14.481 69.513 1.00 41.66 197 LYS A CA 1
ATOM 1587 C C . LYS A 1 197 ? -39.100 14.300 67.993 1.00 41.66 197 LYS A C 1
ATOM 1589 O O . LYS A 1 197 ? -39.606 13.306 67.485 1.00 41.66 197 LYS A O 1
ATOM 1594 N N . LYS A 1 198 ? -38.503 15.257 67.288 1.00 52.41 198 LYS A N 1
ATOM 1595 C CA . LYS A 1 198 ? -38.160 15.216 65.858 1.00 52.41 198 LYS A CA 1
ATOM 1596 C C . LYS A 1 198 ? -36.755 15.822 65.712 1.00 52.41 198 LYS A C 1
ATOM 1598 O O . LYS A 1 198 ? -36.220 16.383 66.672 1.00 52.41 198 LYS A O 1
ATOM 1603 N N . MET A 1 199 ? -36.127 15.667 64.551 1.00 44.94 199 MET A N 1
ATOM 1604 C CA . MET A 1 199 ? -34.783 16.186 64.292 1.00 44.94 199 MET A CA 1
ATOM 1605 C C . MET A 1 199 ? -34.656 16.601 62.821 1.00 44.94 199 MET A C 1
ATOM 1607 O O . MET A 1 199 ? -35.176 15.924 61.937 1.00 44.94 199 MET A O 1
ATOM 1611 N N . LEU A 1 200 ? -34.006 17.736 62.559 1.00 47.78 200 LEU A N 1
ATOM 1612 C CA . LEU A 1 200 ? -33.963 18.376 61.246 1.00 47.78 200 LEU A CA 1
ATOM 1613 C C . LEU A 1 200 ? -32.508 18.629 60.842 1.00 47.78 200 LEU A C 1
ATOM 1615 O O . LEU A 1 200 ? -31.814 19.455 61.436 1.00 47.78 200 LEU A O 1
ATOM 1619 N N . HIS A 1 201 ? -32.041 17.917 59.821 1.00 41.59 201 HIS A N 1
ATOM 1620 C CA . HIS A 1 201 ? -30.712 18.131 59.257 1.00 41.59 201 HIS A CA 1
ATOM 1621 C C . HIS A 1 201 ? -30.824 18.912 57.943 1.00 41.59 201 HIS A C 1
ATOM 1623 O O . HIS A 1 201 ? -31.679 18.587 57.118 1.00 41.59 201 HIS A O 1
ATOM 1629 N N . SER A 1 202 ? -29.991 19.938 57.739 1.00 43.00 202 SER A N 1
ATOM 1630 C CA . SER A 1 202 ? -30.083 20.828 56.572 1.00 43.00 202 SER A CA 1
ATOM 1631 C C . SER A 1 202 ? -28.710 21.360 56.151 1.00 43.00 202 SER A C 1
ATOM 1633 O O . SER A 1 202 ? -28.197 22.336 56.704 1.00 43.00 202 SER A O 1
ATOM 1635 N N . SER A 1 203 ? -28.128 20.739 55.128 1.00 39.97 203 SER A N 1
ATOM 1636 C CA . SER A 1 203 ? -26.886 21.191 54.502 1.00 39.97 203 SER A CA 1
ATOM 1637 C C . SER A 1 203 ? -27.197 22.171 53.371 1.00 39.97 203 SER A C 1
ATOM 1639 O O . SER A 1 203 ? -28.100 21.921 52.571 1.00 39.97 203 SER A O 1
ATOM 1641 N N . THR A 1 204 ? -26.458 23.282 53.290 1.00 43.66 204 THR A N 1
ATOM 1642 C CA . THR A 1 204 ? -26.740 24.357 52.324 1.00 43.66 204 THR A CA 1
ATOM 1643 C C . THR A 1 204 ? -25.449 24.916 51.737 1.00 43.66 204 THR A C 1
ATOM 1645 O O . THR A 1 204 ? -24.737 25.675 52.390 1.00 43.66 204 THR A O 1
ATOM 1648 N N . LYS A 1 205 ? -25.172 24.584 50.474 1.00 41.66 205 LYS A N 1
ATOM 1649 C CA . LYS A 1 205 ? -24.119 25.244 49.691 1.00 41.66 205 LYS A CA 1
ATOM 1650 C C . LYS A 1 205 ? -24.693 26.482 49.003 1.00 41.66 205 LYS A C 1
ATOM 1652 O O . LYS A 1 205 ? -25.747 26.384 48.376 1.00 41.66 205 LYS A O 1
ATOM 1657 N N . MET A 1 206 ? -24.014 27.624 49.107 1.00 42.62 206 MET A N 1
ATOM 1658 C CA . MET A 1 206 ? -24.384 28.868 48.421 1.00 42.62 206 MET A CA 1
ATOM 1659 C C . MET A 1 206 ? -23.147 29.658 48.000 1.00 42.62 206 MET A C 1
ATOM 1661 O O . MET A 1 206 ? -22.115 29.615 48.661 1.00 42.62 206 MET A O 1
ATOM 1665 N N . TYR A 1 207 ? -23.293 30.417 46.916 1.00 37.84 207 TYR A N 1
ATOM 1666 C CA . TYR A 1 207 ? -22.263 31.292 46.365 1.00 37.84 207 TYR A CA 1
ATOM 1667 C C . TYR A 1 207 ? -22.592 32.750 46.715 1.00 37.84 207 TYR A C 1
ATOM 1669 O O . TYR A 1 207 ? -23.652 33.255 46.336 1.00 37.84 207 TYR A O 1
ATOM 1677 N N . LEU A 1 208 ? -21.704 33.434 47.442 1.00 43.88 208 LEU A N 1
ATOM 1678 C CA . LEU A 1 208 ? -21.924 34.808 47.904 1.00 43.88 208 LEU A CA 1
ATOM 1679 C C . LEU A 1 208 ? -21.108 35.812 47.071 1.00 43.88 208 LEU A C 1
ATOM 1681 O O . LEU A 1 208 ? -19.879 35.801 47.146 1.00 43.88 208 LEU A O 1
ATOM 1685 N N . PRO A 1 209 ? -21.746 36.720 46.306 1.00 37.53 209 PRO A N 1
ATOM 1686 C CA . PRO A 1 209 ? -21.023 37.793 45.635 1.00 37.53 209 PRO A CA 1
ATOM 1687 C C . PRO A 1 209 ? -20.469 38.785 46.665 1.00 37.53 209 PRO A C 1
ATOM 1689 O O . PRO A 1 209 ? -21.176 39.218 47.577 1.00 37.53 209 PRO A O 1
ATOM 1692 N N . THR A 1 210 ? -19.202 39.168 46.509 1.00 38.81 210 THR A N 1
ATOM 1693 C CA . THR A 1 210 ? -18.513 40.082 47.427 1.00 38.81 210 THR A CA 1
ATOM 1694 C C . THR A 1 210 ? -19.166 41.468 47.411 1.00 38.81 210 THR A C 1
ATOM 1696 O O . THR A 1 210 ? -19.082 42.186 46.417 1.00 38.81 210 THR A O 1
ATOM 1699 N N . LEU A 1 211 ? -19.792 41.861 48.523 1.00 38.41 211 LEU A N 1
ATOM 1700 C CA . LEU A 1 211 ? -20.298 43.217 48.744 1.00 38.41 211 LEU A CA 1
ATOM 1701 C C . LEU A 1 211 ? -19.427 43.930 49.780 1.00 38.41 211 LEU A C 1
ATOM 1703 O O . LEU A 1 211 ? -19.203 43.425 50.881 1.00 38.41 211 LEU A O 1
ATOM 1707 N N . GLU A 1 212 ? -18.918 45.106 49.418 1.00 34.50 212 GLU A N 1
ATOM 1708 C CA . GLU A 1 212 ? -18.014 45.872 50.271 1.00 34.50 212 GLU A CA 1
ATOM 1709 C C . GLU A 1 212 ? -18.753 46.513 51.455 1.00 34.50 212 GLU A C 1
ATOM 1711 O O . GLU A 1 212 ? -19.667 47.312 51.284 1.00 34.50 212 GLU A O 1
ATOM 1716 N N . THR A 1 213 ? -18.279 46.203 52.664 1.00 38.94 213 THR A N 1
ATOM 1717 C CA . THR A 1 213 ? -18.399 47.011 53.892 1.00 38.94 213 THR A CA 1
ATOM 1718 C C . THR A 1 213 ? -19.768 47.625 54.234 1.00 38.94 213 THR A C 1
ATOM 1720 O O . THR A 1 213 ? -20.116 48.703 53.760 1.00 38.94 213 THR A O 1
ATOM 1723 N N . THR A 1 214 ? -20.435 47.106 55.270 1.00 30.72 214 THR A N 1
ATOM 1724 C CA . THR A 1 214 ? -20.541 47.822 56.568 1.00 30.72 214 THR A CA 1
ATOM 1725 C C . THR A 1 214 ? -21.209 46.976 57.661 1.00 30.72 214 THR A C 1
ATOM 1727 O O . THR A 1 214 ? -21.731 45.891 57.429 1.00 30.72 214 THR A O 1
ATOM 1730 N N . THR A 1 215 ? -21.097 47.454 58.899 1.00 40.31 215 THR A N 1
ATOM 1731 C CA . THR A 1 215 ? -21.389 46.754 60.153 1.00 40.31 215 THR A CA 1
ATOM 1732 C C . THR A 1 215 ? -22.857 46.338 60.339 1.00 40.31 215 THR A C 1
ATOM 1734 O O . THR A 1 215 ? -23.688 47.148 60.739 1.00 40.31 215 THR A O 1
ATOM 1737 N N . THR A 1 216 ? -23.164 45.049 60.180 1.00 33.03 216 THR A N 1
ATOM 1738 C CA . THR A 1 216 ? -24.223 44.320 60.921 1.00 33.03 216 THR A CA 1
ATOM 1739 C C . THR A 1 216 ? -23.986 42.806 60.818 1.00 33.03 216 THR A C 1
ATOM 1741 O O . THR A 1 216 ? -23.285 42.343 59.919 1.00 33.03 216 THR A O 1
ATOM 1744 N N . GLN A 1 217 ? -24.523 42.014 61.756 1.00 40.91 217 GLN A N 1
ATOM 1745 C CA . GLN A 1 217 ? -24.379 40.550 61.740 1.00 40.91 217 GLN A CA 1
ATOM 1746 C C . GLN A 1 217 ? -25.289 39.916 60.678 1.00 40.91 217 GLN A C 1
ATOM 1748 O O . GLN A 1 217 ? -26.407 39.504 60.972 1.00 40.91 217 GLN A O 1
ATOM 1753 N N . THR A 1 218 ? -24.793 39.818 59.446 1.00 42.44 218 THR A N 1
ATOM 1754 C CA . THR A 1 218 ? -25.493 39.119 58.359 1.00 42.44 218 THR A CA 1
ATOM 1755 C C . THR A 1 218 ? -25.189 37.621 58.443 1.00 42.44 218 THR A C 1
ATOM 1757 O O . THR A 1 218 ? -24.070 37.194 58.157 1.00 42.44 218 THR A O 1
ATOM 1760 N N . GLN A 1 219 ? -26.168 36.829 58.888 1.00 48.53 219 GLN A N 1
ATOM 1761 C CA . GLN A 1 219 ? -26.100 35.363 58.897 1.00 48.53 219 GLN A CA 1
ATOM 1762 C C . GLN A 1 219 ? -26.465 34.819 57.513 1.00 48.53 219 GLN A C 1
ATOM 1764 O O . GLN A 1 219 ? -27.464 35.245 56.935 1.00 48.53 219 GLN A O 1
ATOM 1769 N N . VAL A 1 220 ? -25.682 33.881 56.982 1.00 54.72 220 VAL A N 1
ATOM 1770 C CA . VAL A 1 220 ? -25.809 33.410 55.586 1.00 54.72 220 VAL A CA 1
ATOM 1771 C C . VAL A 1 220 ? -27.037 32.513 55.401 1.00 54.72 220 VAL A C 1
ATOM 1773 O O . VAL A 1 220 ? -27.793 32.648 54.440 1.00 54.72 220 VAL A O 1
ATOM 1776 N N . THR A 1 221 ? -27.276 31.629 56.366 1.00 56.44 221 THR A N 1
ATOM 1777 C CA . THR A 1 221 ? -28.497 30.824 56.479 1.00 56.44 221 THR A CA 1
ATOM 1778 C C . THR A 1 221 ? -29.002 30.898 57.910 1.00 56.44 221 THR A C 1
ATOM 1780 O O . THR A 1 221 ? -28.199 30.955 58.842 1.00 56.44 221 THR A O 1
ATOM 1783 N N . SER A 1 222 ? -30.321 30.901 58.091 1.00 56.25 222 SER A N 1
ATOM 1784 C CA . SER A 1 222 ? -30.950 30.824 59.409 1.00 56.25 222 SER A CA 1
ATOM 1785 C C . SER A 1 222 ? -32.194 29.936 59.382 1.00 56.25 222 SER A C 1
ATOM 1787 O O . SER A 1 222 ? -32.973 29.952 58.429 1.00 56.25 222 SER A O 1
ATOM 1789 N N . LEU A 1 223 ? -32.359 29.139 60.432 1.00 59.62 223 LEU A N 1
ATOM 1790 C CA . LEU A 1 223 ? -33.511 28.282 60.694 1.00 59.62 223 LEU A CA 1
ATOM 1791 C C . LEU A 1 223 ? -34.383 28.935 61.759 1.00 59.62 223 LEU A C 1
ATOM 1793 O O . LEU A 1 223 ? -33.862 29.393 62.778 1.00 59.62 223 LEU A O 1
ATOM 1797 N N . HIS A 1 224 ? -35.694 28.943 61.525 1.00 55.72 224 HIS A N 1
ATOM 1798 C CA . HIS A 1 224 ? -36.677 29.496 62.453 1.00 55.72 224 HIS A CA 1
ATOM 1799 C C . HIS A 1 224 ? -37.817 28.503 62.685 1.00 55.72 224 HIS A C 1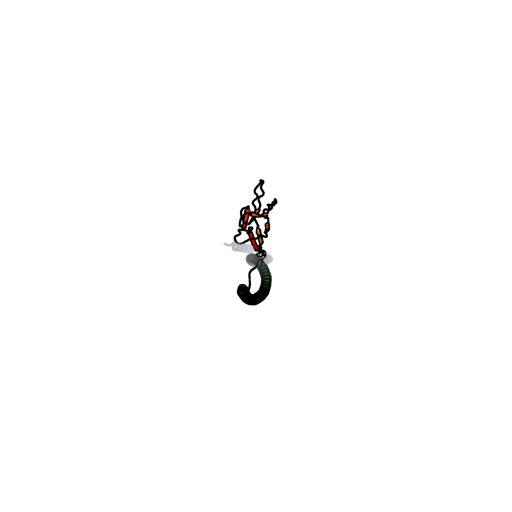
ATOM 1801 O O . HIS A 1 224 ? -38.344 27.934 61.726 1.00 55.72 224 HIS A O 1
ATOM 1807 N N . GLN A 1 225 ? -38.213 28.319 63.944 1.00 54.12 225 GLN A N 1
ATOM 1808 C CA . GLN A 1 225 ? -39.404 27.568 64.357 1.00 54.12 225 GLN A CA 1
ATOM 1809 C C . GLN A 1 225 ? -40.392 28.570 64.954 1.00 54.12 225 GLN A C 1
ATOM 1811 O O . GLN A 1 225 ? -40.018 29.305 65.859 1.00 54.12 225 GLN A O 1
ATOM 1816 N N . GLN A 1 226 ? -41.631 28.620 64.450 1.00 51.19 226 GLN A N 1
ATOM 1817 C CA . GLN A 1 226 ? -42.640 29.599 64.901 1.00 51.19 226 GLN A CA 1
ATOM 1818 C C . GLN A 1 226 ? -42.114 31.062 64.924 1.00 51.19 226 GLN A C 1
ATOM 1820 O O . GLN A 1 226 ? -42.395 31.815 65.848 1.00 51.19 226 GLN A O 1
ATOM 1825 N N . GLU A 1 227 ? -41.328 31.453 63.910 1.00 56.12 227 GLU A N 1
ATOM 1826 C CA . GLU A 1 227 ? -40.638 32.760 63.792 1.00 56.12 227 GLU A CA 1
ATOM 1827 C C . GLU A 1 227 ? -39.497 33.035 64.807 1.00 56.12 227 GLU A C 1
ATOM 1829 O O . GLU A 1 227 ? -38.843 34.073 64.711 1.00 56.12 227 GLU A O 1
ATOM 1834 N N . GLU A 1 228 ? -39.172 32.108 65.720 1.00 55.69 228 GLU A N 1
ATOM 1835 C CA . GLU A 1 228 ? -38.003 32.212 66.610 1.00 55.69 228 GLU A CA 1
ATOM 1836 C C . GLU A 1 228 ? -36.740 31.589 65.983 1.00 55.69 228 GLU A C 1
ATOM 1838 O O . GLU A 1 228 ? -36.767 30.471 65.464 1.00 55.69 228 GLU A O 1
ATOM 1843 N N . PHE A 1 229 ? -35.611 32.304 66.061 1.00 53.19 229 PHE A N 1
ATOM 1844 C CA . PHE A 1 229 ? -34.318 31.889 65.506 1.00 53.19 229 PHE A CA 1
ATOM 1845 C C . PHE A 1 229 ? -33.692 30.716 66.278 1.00 53.19 229 PHE A C 1
ATOM 1847 O O . PHE A 1 229 ? -33.360 30.846 67.456 1.00 53.19 229 PHE A O 1
ATOM 1854 N N . THR A 1 230 ? -33.437 29.595 65.594 1.00 54.94 230 THR A N 1
ATOM 1855 C CA . THR A 1 230 ? -32.933 28.359 66.221 1.00 54.94 230 THR A CA 1
ATOM 1856 C C . THR A 1 230 ? -31.458 28.063 65.939 1.00 54.94 230 THR A C 1
ATOM 1858 O O . THR A 1 230 ? -30.770 27.501 66.788 1.00 54.94 230 THR A O 1
ATOM 1861 N N . SER A 1 231 ? -30.966 28.366 64.733 1.00 58.12 231 SER A N 1
ATOM 1862 C CA . SER A 1 231 ? -29.571 28.127 64.314 1.00 58.12 231 SER A CA 1
ATOM 1863 C C . SER A 1 231 ? -29.263 28.899 63.030 1.00 58.12 231 SER A C 1
ATOM 1865 O O . SER A 1 231 ? -30.157 29.106 62.211 1.00 58.12 231 SER A O 1
ATOM 1867 N N . GLY A 1 232 ? -28.010 29.304 62.827 1.00 57.47 232 GLY A N 1
ATOM 1868 C CA . GLY A 1 232 ? -27.577 30.000 61.616 1.00 57.47 232 GLY A CA 1
ATOM 1869 C C . GLY A 1 232 ? -26.075 30.262 61.590 1.00 57.47 232 GLY A C 1
ATOM 1870 O O . GLY A 1 232 ? -25.441 30.345 62.644 1.00 57.47 232 GLY A O 1
ATOM 1871 N N . ASP A 1 233 ? -25.511 30.372 60.386 1.00 56.91 233 ASP A N 1
ATOM 1872 C CA . ASP A 1 233 ? -24.057 30.399 60.173 1.00 56.91 233 ASP A CA 1
ATOM 1873 C C . ASP A 1 233 ? -23.507 31.772 59.746 1.00 56.91 233 ASP A C 1
ATOM 1875 O O . ASP A 1 233 ? -24.237 32.646 59.261 1.00 56.91 233 ASP A O 1
ATOM 1879 N N . ARG A 1 234 ? -22.203 31.978 59.954 1.00 56.62 234 ARG A N 1
ATOM 1880 C CA . ARG A 1 234 ? -21.504 33.256 59.765 1.00 56.62 234 ARG A CA 1
ATOM 1881 C C . ARG A 1 234 ? -20.659 33.261 58.497 1.00 56.62 234 ARG A C 1
ATOM 1883 O O . ARG A 1 234 ? -19.974 32.300 58.184 1.00 56.62 234 ARG A O 1
ATOM 1890 N N . ASN A 1 235 ? -20.638 34.412 57.834 1.00 54.94 235 ASN A N 1
ATOM 1891 C CA . ASN A 1 235 ? -19.751 34.680 56.708 1.00 54.94 235 ASN A CA 1
ATOM 1892 C C . ASN A 1 235 ? -18.269 34.647 57.156 1.00 54.94 235 ASN A C 1
ATOM 1894 O O . ASN A 1 235 ? -17.904 35.347 58.109 1.00 54.94 235 ASN A O 1
ATOM 1898 N N . TYR A 1 236 ? -17.433 33.844 56.488 1.00 49.84 236 TYR A N 1
ATOM 1899 C CA . TYR A 1 236 ? -15.995 33.740 56.749 1.00 49.84 236 TYR A CA 1
ATOM 1900 C C . TYR A 1 236 ? -15.212 34.609 55.752 1.00 49.84 236 TYR A C 1
ATOM 1902 O O . TYR A 1 236 ? -15.405 34.531 54.546 1.00 49.84 236 TYR A O 1
ATOM 1910 N N . GLY A 1 237 ? -14.332 35.479 56.256 1.00 52.25 237 GLY A N 1
ATOM 1911 C CA . GLY A 1 237 ? -13.709 36.557 55.470 1.00 52.25 237 GLY A CA 1
ATOM 1912 C C . GLY A 1 237 ? -12.519 36.146 54.592 1.00 52.25 237 GLY A C 1
ATOM 1913 O O . GLY A 1 237 ? -11.481 36.809 54.651 1.00 52.25 237 GLY A O 1
ATOM 1914 N N . SER A 1 238 ? -12.627 35.054 53.836 1.00 49.25 238 SER A N 1
ATOM 1915 C CA . SER A 1 238 ? -11.599 34.592 52.893 1.00 49.25 238 SER A CA 1
ATOM 1916 C C . SER A 1 238 ? -11.801 35.174 51.475 1.00 49.25 238 SER A C 1
ATOM 1918 O O . SER A 1 238 ? -12.573 36.116 51.289 1.00 49.25 238 SER A O 1
ATOM 1920 N N . LYS A 1 239 ? -10.991 34.742 50.494 1.00 51.62 239 LYS A N 1
ATOM 1921 C CA . LYS A 1 239 ? -10.936 35.324 49.126 1.00 51.62 239 LYS A CA 1
ATOM 1922 C C . LYS A 1 239 ? -11.298 34.341 48.006 1.00 51.62 239 LYS A C 1
ATOM 1924 O O . LYS A 1 239 ? -11.331 34.729 46.841 1.00 51.62 239 LYS A O 1
ATOM 1929 N N . ASP A 1 240 ? -11.517 33.090 48.367 1.00 53.72 240 ASP A N 1
ATOM 1930 C CA . ASP A 1 240 ? -12.229 32.076 47.598 1.00 53.72 240 ASP A CA 1
ATOM 1931 C C . ASP A 1 240 ? -13.732 32.416 47.589 1.00 53.72 240 ASP A C 1
ATOM 1933 O O . ASP A 1 240 ? -14.232 33.048 48.519 1.00 53.72 240 ASP A O 1
ATOM 1937 N N . ALA A 1 241 ? -14.452 32.040 46.527 1.00 51.34 241 ALA A N 1
ATOM 1938 C CA . ALA A 1 241 ? -15.880 32.346 46.381 1.00 51.34 241 ALA A CA 1
ATOM 1939 C C . ALA A 1 241 ? -16.785 31.120 46.630 1.00 51.34 241 ALA A C 1
ATOM 1941 O O . ALA A 1 241 ? -18.012 31.226 46.605 1.00 51.34 241 ALA A O 1
ATOM 1942 N N . GLU A 1 242 ? -16.180 29.955 46.872 1.00 53.28 242 GLU A N 1
ATOM 1943 C CA . GLU A 1 242 ? -16.828 28.649 46.961 1.00 53.28 242 GLU A CA 1
ATOM 1944 C C . GLU A 1 242 ? -16.666 28.006 48.352 1.00 53.28 242 GLU A C 1
ATOM 1946 O O . GLU A 1 242 ? -15.808 27.144 48.552 1.00 53.28 242 GLU A O 1
ATOM 1951 N N . ASP A 1 243 ? -17.527 28.377 49.304 1.00 53.81 243 ASP A N 1
ATOM 1952 C CA . ASP A 1 243 ? -17.573 27.777 50.650 1.00 53.81 243 ASP A CA 1
ATOM 1953 C C . ASP A 1 243 ? -18.765 26.803 50.830 1.00 53.81 243 ASP A C 1
ATOM 1955 O O . ASP A 1 243 ? -19.735 26.806 50.067 1.00 53.81 243 ASP A O 1
ATOM 1959 N N . ASN A 1 244 ? -18.686 25.910 51.822 1.00 55.62 244 ASN A N 1
ATOM 1960 C CA . ASN A 1 244 ? -19.594 24.777 52.012 1.00 55.62 244 ASN A CA 1
ATOM 1961 C C . ASN A 1 244 ? -20.117 24.705 53.458 1.00 55.62 244 ASN A C 1
ATOM 1963 O O . ASN A 1 244 ? -19.510 24.066 54.316 1.00 55.62 244 ASN A O 1
ATOM 1967 N N . VAL A 1 245 ? -21.292 25.286 53.714 1.00 53.34 245 VAL A N 1
ATOM 1968 C CA . VAL A 1 245 ? -21.938 25.271 55.039 1.00 53.34 245 VAL A CA 1
ATOM 1969 C C . VAL A 1 245 ? -22.810 24.020 55.235 1.00 53.34 245 VAL A C 1
ATOM 1971 O O . VAL A 1 245 ? -23.625 23.648 54.383 1.00 53.34 245 VAL A O 1
ATOM 1974 N N . SER A 1 246 ? -22.675 23.373 56.396 1.00 55.66 246 SER A N 1
ATOM 1975 C CA . SER A 1 246 ? -23.501 22.230 56.800 1.00 55.66 246 SER A CA 1
ATOM 1976 C C . SER A 1 246 ? -23.827 22.295 58.289 1.00 55.66 246 SER A C 1
ATOM 1978 O O . SER A 1 246 ? -22.928 22.398 59.120 1.00 55.66 246 SER A O 1
ATOM 1980 N N . ASN A 1 247 ? -25.117 22.263 58.630 1.00 56.53 247 ASN A N 1
ATOM 1981 C CA . ASN A 1 247 ? -25.607 22.462 59.992 1.00 56.53 247 ASN A CA 1
ATOM 1982 C C . ASN A 1 247 ? -26.798 21.518 60.263 1.00 56.53 247 ASN A C 1
ATOM 1984 O O . ASN A 1 247 ? -27.481 21.058 59.344 1.00 56.53 247 ASN A O 1
ATOM 1988 N N . GLY A 1 248 ? -27.044 21.188 61.529 1.00 56.56 248 GLY A N 1
ATOM 1989 C CA . GLY A 1 248 ? -28.095 20.256 61.931 1.00 56.56 248 GLY A CA 1
ATOM 1990 C C . GLY A 1 248 ? -28.650 20.605 63.302 1.00 56.56 248 GLY A C 1
ATOM 1991 O O . GLY A 1 248 ? -27.891 20.862 64.234 1.00 56.56 248 GLY A O 1
ATOM 1992 N N . VAL A 1 249 ? -29.976 20.602 63.428 1.00 58.34 249 VAL A N 1
ATOM 1993 C CA . VAL A 1 249 ? -30.682 21.082 64.618 1.00 58.34 249 VAL A CA 1
ATOM 1994 C C . VAL A 1 249 ? -31.728 20.065 65.088 1.00 58.34 249 VAL A C 1
ATOM 1996 O O . VAL A 1 249 ? -32.411 19.411 64.300 1.00 58.34 249 VAL A O 1
ATOM 1999 N N . VAL A 1 250 ? -31.858 19.898 66.403 1.00 59.12 250 VAL A N 1
ATOM 2000 C CA . VAL A 1 250 ? -32.857 18.999 66.998 1.00 59.12 250 VAL A CA 1
ATOM 2001 C C . VAL A 1 250 ? -34.063 19.833 67.418 1.00 59.12 250 VAL A C 1
ATOM 2003 O O . VAL A 1 250 ? -34.050 20.431 68.490 1.00 59.12 250 VAL A O 1
ATOM 2006 N N . LEU A 1 251 ? -35.087 19.894 66.564 1.00 59.84 251 LEU A N 1
ATOM 2007 C CA . LEU A 1 251 ? -36.306 20.664 66.817 1.00 59.84 251 LEU A CA 1
ATOM 2008 C C . LEU A 1 251 ? -37.450 19.754 67.257 1.00 59.84 251 LEU A C 1
ATOM 2010 O O . LEU A 1 251 ? -37.874 18.843 66.543 1.00 59.84 251 LEU A O 1
ATOM 2014 N N . GLN A 1 252 ? -37.967 20.024 68.450 1.00 61.22 252 GLN A N 1
ATOM 2015 C CA . GLN A 1 252 ? -39.186 19.414 68.952 1.00 61.22 252 GLN A CA 1
ATOM 2016 C C . GLN A 1 252 ? -40.379 20.121 68.303 1.00 61.22 252 GLN A C 1
ATOM 2018 O O . GLN A 1 252 ? -40.619 21.288 68.592 1.00 61.22 252 GLN A O 1
ATOM 2023 N N . LEU A 1 253 ? -41.092 19.416 67.416 1.00 61.03 253 LEU A N 1
ATOM 2024 C CA . LEU A 1 253 ? -42.222 19.972 66.666 1.00 61.03 253 LEU A CA 1
ATOM 2025 C C . LEU A 1 253 ? -43.524 19.252 67.024 1.00 61.03 253 LEU A C 1
ATOM 2027 O O . LEU A 1 253 ? -43.603 18.022 66.901 1.00 61.03 253 LEU A O 1
ATOM 2031 N N . GLU A 1 254 ? -44.563 19.996 67.378 1.00 58.81 254 GLU A N 1
ATOM 2032 C CA . GLU A 1 254 ? -45.905 19.468 67.643 1.00 58.81 254 GLU A CA 1
ATOM 2033 C C . GLU A 1 254 ? -46.715 19.295 66.336 1.00 58.81 254 GLU A C 1
ATOM 2035 O O . GLU A 1 254 ? -46.143 19.052 65.263 1.00 58.81 254 GLU A O 1
ATOM 2040 N N . VAL A 1 255 ? -48.052 19.299 66.410 1.00 50.12 255 VAL A N 1
ATOM 2041 C CA . VAL A 1 255 ? -48.952 19.182 65.248 1.00 50.12 255 VAL A CA 1
ATOM 2042 C C . VAL A 1 255 ? -49.525 20.562 64.936 1.00 50.12 255 VAL A C 1
ATOM 2044 O O . VAL A 1 255 ? -50.398 21.044 65.649 1.00 50.12 255 VAL A O 1
ATOM 2047 N N . GLY A 1 256 ? -49.026 21.182 63.866 1.00 58.94 256 GLY A N 1
ATOM 2048 C CA . GLY A 1 256 ? -49.349 22.561 63.476 1.00 58.94 256 GLY A CA 1
ATOM 2049 C C . GLY A 1 256 ? -48.122 23.473 63.365 1.00 58.94 256 GLY A C 1
ATOM 2050 O O . GLY A 1 256 ? -48.222 24.545 62.777 1.00 58.94 256 GLY A O 1
ATOM 2051 N N . ASP A 1 257 ? -46.967 23.033 63.870 1.00 55.38 257 ASP A N 1
ATOM 2052 C CA . ASP A 1 257 ? -45.722 23.803 63.825 1.00 55.38 257 ASP A CA 1
ATOM 2053 C C . ASP A 1 257 ? -45.225 24.066 62.403 1.00 55.38 257 ASP A C 1
ATOM 2055 O O . ASP A 1 257 ? -45.111 23.156 61.578 1.00 55.38 257 ASP A O 1
ATOM 2059 N N . VAL A 1 258 ? -44.844 25.321 62.164 1.00 55.25 258 VAL A N 1
ATOM 2060 C CA . VAL A 1 258 ? -44.191 25.775 60.936 1.00 55.25 258 VAL A CA 1
ATOM 2061 C C . VAL A 1 258 ? -42.707 26.004 61.215 1.00 55.25 258 VAL A C 1
ATOM 2063 O O . VAL A 1 258 ? -42.336 26.715 62.152 1.00 55.25 258 VAL A O 1
ATOM 2066 N N . VAL A 1 259 ? -41.863 25.411 60.369 1.00 61.22 259 VAL A N 1
ATOM 2067 C CA . VAL A 1 259 ? -40.416 25.653 60.321 1.00 61.22 259 VAL A CA 1
ATOM 2068 C C . VAL A 1 259 ? -40.088 26.308 58.988 1.00 61.22 259 VAL A C 1
ATOM 2070 O O . VAL A 1 259 ? -40.553 25.851 57.943 1.00 61.22 259 VAL A O 1
ATOM 2073 N N . SER A 1 260 ? -39.270 27.354 59.015 1.00 56.44 260 SER A N 1
ATOM 2074 C CA . SER A 1 260 ? -38.831 28.079 57.822 1.00 56.44 260 SER A CA 1
ATOM 2075 C C . SER A 1 260 ? -37.313 28.230 57.786 1.00 56.44 260 SER A C 1
ATOM 2077 O O . SER A 1 260 ? -36.677 28.458 58.816 1.00 56.44 260 SER A O 1
ATOM 2079 N N . VAL A 1 261 ? -36.741 28.153 56.584 1.00 63.12 261 VAL A N 1
ATOM 2080 C CA . VAL A 1 261 ? -35.337 28.486 56.315 1.00 63.12 261 VAL A CA 1
ATOM 2081 C C . VAL A 1 261 ? -35.298 29.860 55.657 1.00 63.12 261 VAL A C 1
ATOM 2083 O O . VAL A 1 261 ? -35.966 30.076 54.647 1.00 63.12 261 VAL A O 1
ATOM 2086 N N . HIS A 1 262 ? -34.510 30.778 56.208 1.00 57.50 262 HIS A N 1
ATOM 2087 C CA . HIS A 1 262 ? -34.267 32.092 55.626 1.00 57.50 262 HIS A CA 1
ATOM 2088 C C . HIS A 1 262 ? -32.812 32.175 55.146 1.00 57.50 262 HIS A C 1
ATOM 2090 O O . HIS A 1 262 ? -31.871 32.092 55.942 1.00 57.50 262 HIS A O 1
ATOM 2096 N N . LEU A 1 263 ? -32.641 32.296 53.829 1.00 58.53 263 LEU A N 1
ATOM 2097 C CA . LEU A 1 263 ? -31.352 32.410 53.144 1.00 58.53 263 LEU A CA 1
ATOM 2098 C C . LEU A 1 263 ? -31.051 33.895 52.906 1.00 58.53 263 LEU A C 1
ATOM 2100 O O . LEU A 1 263 ? -31.904 34.591 52.356 1.00 58.53 263 LEU A O 1
ATOM 2104 N N . SER A 1 264 ? -29.862 34.385 53.272 1.00 53.00 264 SER A N 1
ATOM 2105 C CA . SER A 1 264 ? -29.431 35.739 52.895 1.00 53.00 264 SER A CA 1
ATOM 2106 C C . SER A 1 264 ? -28.470 35.676 51.704 1.00 53.00 264 SER A C 1
ATOM 2108 O O . SER A 1 264 ? -27.307 35.292 51.811 1.00 53.00 264 SER A O 1
ATOM 2110 N N . GLY A 1 265 ? -28.986 36.008 50.521 1.00 55.22 265 GLY A N 1
ATOM 2111 C CA . GLY A 1 265 ? -28.238 35.944 49.268 1.00 55.22 265 GLY A CA 1
ATOM 2112 C C . GLY A 1 265 ? -29.141 35.704 48.063 1.00 55.22 265 GLY A C 1
ATOM 2113 O O . GLY A 1 265 ? -30.363 35.639 48.185 1.00 55.22 265 GLY A O 1
ATOM 2114 N N . ASN A 1 266 ? -28.521 35.560 46.893 1.00 52.50 266 ASN A N 1
ATOM 2115 C CA . ASN A 1 266 ? -29.200 35.173 45.659 1.00 52.50 266 ASN A CA 1
ATOM 2116 C C . ASN A 1 266 ? -28.892 33.702 45.356 1.00 52.50 266 ASN A C 1
ATOM 2118 O O . ASN A 1 266 ? -27.728 33.303 45.372 1.00 52.50 266 ASN A O 1
ATOM 2122 N N . VAL A 1 267 ? -29.925 32.917 45.058 1.00 54.41 267 VAL A N 1
ATOM 2123 C CA . VAL A 1 267 ? -29.794 31.510 44.656 1.00 54.41 267 VAL A CA 1
ATOM 2124 C C . VAL A 1 267 ? -29.649 31.438 43.135 1.00 54.41 267 VAL A C 1
ATOM 2126 O O . VAL A 1 267 ? -30.450 32.035 42.417 1.00 54.41 267 VAL A O 1
ATOM 2129 N N . TRP A 1 268 ? -28.652 30.697 42.646 1.00 50.16 268 TRP A N 1
ATOM 2130 C CA . TRP A 1 268 ? -28.365 30.545 41.216 1.00 50.16 268 TRP A CA 1
ATOM 2131 C C . TRP A 1 268 ? -28.126 29.074 40.866 1.00 50.16 268 TRP A C 1
ATOM 2133 O O . TRP A 1 268 ? -27.361 28.397 41.552 1.00 50.16 268 TRP A O 1
ATOM 2143 N N . ASP A 1 269 ? -28.732 28.593 39.781 1.00 52.44 269 ASP A N 1
ATOM 2144 C CA . ASP A 1 269 ? -28.283 27.375 39.098 1.00 52.44 269 ASP A CA 1
ATOM 2145 C C . ASP A 1 269 ? -27.309 27.778 37.980 1.00 52.44 269 ASP A C 1
ATOM 2147 O O . ASP A 1 269 ? -27.541 28.758 37.265 1.00 52.44 269 ASP A O 1
ATOM 2151 N N . ASP A 1 270 ? -26.191 27.066 37.871 1.00 57.00 270 ASP A N 1
ATOM 2152 C CA . ASP A 1 270 ? -25.111 27.344 36.925 1.00 57.00 270 ASP A CA 1
ATOM 2153 C C . ASP A 1 270 ? -24.690 26.063 36.193 1.00 57.00 270 ASP A C 1
ATOM 2155 O O . ASP A 1 270 ? -25.117 24.965 36.534 1.00 57.00 270 ASP A O 1
ATOM 2159 N N . HIS A 1 271 ? -23.818 26.172 35.186 1.00 59.53 271 HIS A N 1
ATOM 2160 C CA . HIS A 1 271 ? -23.352 25.006 34.413 1.00 59.53 271 HIS A CA 1
ATOM 2161 C C . HIS A 1 271 ? -22.492 24.009 35.228 1.00 59.53 271 HIS A C 1
ATOM 2163 O O . HIS A 1 271 ? -21.999 23.028 34.675 1.00 59.53 271 HIS A O 1
ATOM 2169 N N . TYR A 1 272 ? -22.308 24.254 36.529 1.00 56.31 272 TYR A N 1
ATOM 2170 C CA . TYR A 1 272 ? -21.635 23.379 37.486 1.00 56.31 272 TYR A CA 1
ATOM 2171 C C . TYR A 1 272 ? -22.586 22.902 38.605 1.00 56.31 272 TYR A C 1
ATOM 2173 O O . TYR A 1 272 ? -22.133 22.243 39.540 1.00 56.31 272 TYR A O 1
ATOM 2181 N N . HIS A 1 273 ? -23.883 23.233 38.518 1.00 53.00 273 HIS A N 1
ATOM 2182 C CA . HIS A 1 273 ? -24.952 22.898 39.467 1.00 53.00 273 HIS A CA 1
ATOM 2183 C C . HIS A 1 273 ? -24.599 23.182 40.936 1.00 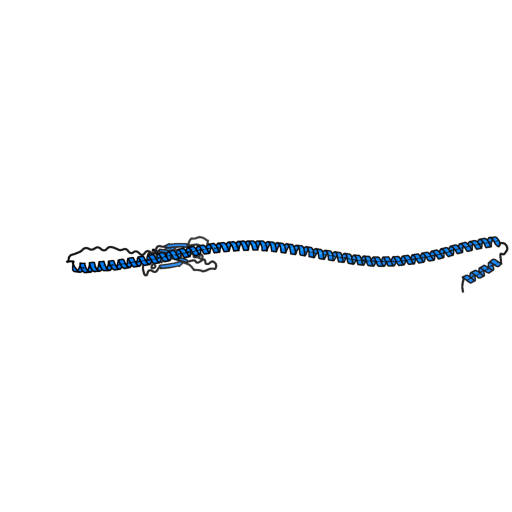53.00 273 HIS A C 1
ATOM 2185 O O . HIS A 1 273 ? -24.906 22.401 41.839 1.00 53.00 273 HIS A O 1
ATOM 2191 N N . ARG A 1 274 ? -23.919 24.310 41.194 1.00 51.88 274 ARG A N 1
ATOM 2192 C CA . ARG A 1 274 ? -23.304 24.589 42.507 1.00 51.88 274 ARG A CA 1
ATOM 2193 C C . ARG A 1 274 ? -24.280 24.907 43.644 1.00 51.88 274 ARG A C 1
ATOM 2195 O O . ARG A 1 274 ? -23.870 24.878 44.805 1.00 51.88 274 ARG A O 1
ATOM 2202 N N . THR A 1 275 ? -25.560 25.138 43.355 1.00 53.50 275 THR A N 1
ATOM 2203 C CA . THR A 1 275 ? -26.603 25.180 44.389 1.00 53.50 275 THR A CA 1
ATOM 2204 C C . THR A 1 275 ? -27.082 23.766 44.704 1.00 53.50 275 THR A C 1
ATOM 2206 O O . THR A 1 275 ? -27.801 23.143 43.928 1.00 53.50 275 THR A O 1
ATOM 2209 N N . THR A 1 276 ? -26.760 23.282 45.903 1.00 50.38 276 THR A N 1
ATOM 2210 C CA . THR A 1 276 ? -27.410 22.103 46.488 1.00 50.38 276 THR A CA 1
ATOM 2211 C C . THR A 1 276 ? -27.884 22.446 47.895 1.00 50.38 276 THR A C 1
ATOM 2213 O O . THR A 1 276 ? -27.097 22.488 48.844 1.00 50.38 276 THR A O 1
ATOM 2216 N N . PHE A 1 277 ? -29.188 22.696 48.028 1.00 53.25 277 PHE A N 1
ATOM 2217 C CA . PHE A 1 277 ? -29.878 22.614 49.311 1.00 53.25 277 PHE A CA 1
ATOM 2218 C C . PHE A 1 277 ? -30.312 21.163 49.516 1.00 53.25 277 PHE A C 1
ATOM 2220 O O . PHE A 1 277 ? -31.063 20.621 48.704 1.00 53.25 277 PHE A O 1
ATOM 2227 N N . SER A 1 278 ? -29.845 20.529 50.587 1.00 51.47 278 SER A N 1
ATOM 2228 C CA . SER A 1 278 ? -30.203 19.149 50.917 1.00 51.47 278 SER A CA 1
ATOM 2229 C C . SER A 1 278 ? -30.488 19.032 52.408 1.00 51.47 278 SER A C 1
ATOM 2231 O O . SER A 1 278 ? -29.582 19.155 53.237 1.00 51.47 278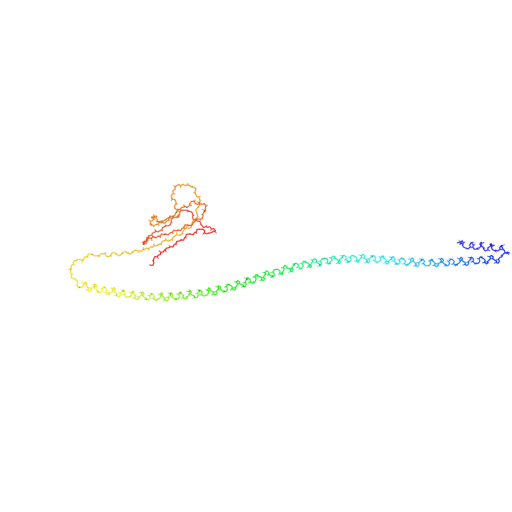 SER A O 1
ATOM 2233 N N . GLY A 1 279 ? -31.744 18.766 52.751 1.00 52.72 279 GLY A N 1
ATOM 2234 C CA . GLY A 1 279 ? -32.170 18.525 54.122 1.00 52.72 279 GLY A CA 1
ATOM 2235 C C . GLY A 1 279 ? -33.146 17.363 54.211 1.00 52.72 279 GLY A C 1
ATOM 2236 O O . GLY A 1 279 ? -33.857 17.063 53.253 1.00 52.72 279 GLY A O 1
ATOM 2237 N N . PHE A 1 280 ? -33.164 16.705 55.365 1.00 54.38 280 PHE A N 1
ATOM 2238 C CA . PHE A 1 280 ? -34.037 15.572 55.641 1.00 54.38 280 PHE A CA 1
ATOM 2239 C C . PHE A 1 280 ? -34.559 15.630 57.079 1.00 54.38 280 PHE A C 1
ATOM 2241 O O . PHE A 1 280 ? -33.850 15.996 58.021 1.00 54.38 280 PHE A O 1
ATOM 2248 N N . LEU A 1 281 ? -35.835 15.272 57.230 1.00 55.41 281 LEU A N 1
ATOM 2249 C CA . LEU A 1 281 ? -36.496 15.123 58.521 1.00 55.41 281 LEU A CA 1
ATOM 2250 C C . LEU A 1 281 ? -36.190 13.732 59.075 1.00 55.41 281 LEU A C 1
ATOM 2252 O O . LEU A 1 281 ? -36.610 12.725 58.509 1.00 55.41 281 LEU A O 1
ATOM 2256 N N . LEU A 1 282 ? -35.478 13.688 60.198 1.00 51.91 282 LEU A N 1
ATOM 2257 C CA . LEU A 1 282 ? -35.299 12.474 60.980 1.00 51.91 282 LEU A CA 1
ATOM 2258 C C . LEU A 1 282 ? -36.447 12.357 61.984 1.00 51.91 282 LEU A C 1
ATOM 2260 O O . LEU A 1 282 ? -36.547 13.110 62.960 1.00 51.91 282 LEU A O 1
ATOM 2264 N N . PHE A 1 283 ? -37.313 11.382 61.734 1.00 47.50 283 PHE A N 1
ATOM 2265 C CA . PHE A 1 283 ? -38.308 10.916 62.688 1.00 47.50 283 PHE A CA 1
ATOM 2266 C C . PHE A 1 283 ? -37.660 9.833 63.563 1.00 47.50 283 PHE A C 1
ATOM 2268 O O . PHE A 1 283 ? -37.089 8.894 63.005 1.00 47.50 283 PHE A O 1
ATOM 2275 N N . PRO A 1 284 ? -37.713 9.924 64.904 1.00 47.22 284 PRO A N 1
ATOM 2276 C CA . PRO A 1 284 ? -37.441 8.759 65.732 1.00 47.22 284 PRO A CA 1
ATOM 2277 C C . PRO A 1 284 ? -38.548 7.718 65.518 1.00 47.22 284 PRO A C 1
ATOM 2279 O O . PRO A 1 284 ? -39.726 8.078 65.429 1.00 47.22 284 PRO A O 1
ATOM 2282 N N . LEU A 1 285 ? -38.133 6.453 65.437 1.00 35.53 285 LEU A N 1
ATOM 2283 C CA . LEU A 1 285 ? -38.994 5.274 65.555 1.00 35.53 285 LEU A CA 1
ATOM 2284 C C . LEU A 1 285 ? -39.372 5.058 67.031 1.00 35.53 285 LEU A C 1
ATOM 2286 O O . LEU A 1 285 ? -38.484 5.286 67.886 1.00 35.53 285 LEU A O 1
#

Foldseek 3Di:
DDPVVVVVVVVVVVVVPPPDPPDVVVVVVVVVVVVVVVVVVVVVVVVVVVVVVVVVVVVVVVVVVVVVVVVVVVVVVVVVVVVVVVVVVVVVVVVVVVVVVVVVVVVVVVVVVVVVVVVVVVVVVVVVVVVVVVVVVVVVVVVVVVVVVVVVVVVVVVVVVVVVVVVVVVVVVVVVVVPDDDDDDDDDDDDDDPFFWKWKWKWWWDFADDDDDDDDFDFQKFKDKPNHTFDTHGDDPDDDRGDTDTDIGTDRDDPPIDMDMDGDHDDDQDPVRRTDIDMDMGGDD

Secondary structure (DSSP, 8-state):
--HHHHHHHHHHHHTTS-TTSHHHHHHHHHHHHHHHHHHHHHHHHHHHHHHHHHHHHHHHHHHHHHHHHHHHHHHHHHHHHHHHHHHHHHHHHHHHHHHHHHHHHHHHHHHHHHHHHHHHHHHHHHHHHHHHHHHHHHHHHHHHHHHHHHHHHHHHHHHHHHHHHHHHHHHHHHHHHTTPPP----------------EEEEEEE----------S--EEEEEEETTEEEEEEE----S-S--EEEEEE-----SS--EEEEE-S-----TT----EEEEEE---

pLDDT: mean 73.66, std 23.95, range [26.66, 98.69]

InterPro domains:
  IPR001073 C1q domain [PF00386] (214-282)
  IPR001073 C1q domain [PR00007] (243-264)
  IPR001073 C1q domain [PR00007] (273-283)
  IPR008983 Tumour necrosis factor-like domain superfamily [G3DSA:2.60.120.40] (203-285)
  IPR008983 Tumour necrosis factor-like domain superfamily [SSF49842] (236-284)

Sequence (285 aa):
MDLWTDWKDSKIQLYQTEAEGGENELVLQTDVWAELRALRDMVVEQKVELRHLTSRVTAAESLVDALEKENTAMEARMTAAESLAEELQMENDAQATKLAVAQQELSSLQIRLTVSEERVEELEKQQEVQATELAVTQQELSTLELRLTVSEGLIMELEQQQEGQEMDIQELQNTNIVRNWPFLPPFWHLVRVTQRKKMLHSSTKMYLPTLETTTTQTQVTSLHQQEEFTSGDRNYGSKDAEDNVSNGVVLQLEVGDVVSVHLSGNVWDDHYHRTTFSGFLLFPL